Protein AF-0000000083153901 (afdb_homodimer)

Nearest PDB structures (foldseek):
  7da0-assembly1_B-2  TM=9.196E-01  e=1.873E-06  Gallus gallus
  3b0b-assembly1_A  TM=8.976E-01  e=2.003E-06  Gallus gallus
  4ndy-assembly1_I  TM=8.929E-01  e=4.786E-06  Homo sapiens
  7da2-assembly1_C  TM=9.086E-01  e=5.473E-06  Gallus gallus
  4drb-assembly2_E  TM=8.633E-01  e=3.914E-06  Homo sapiens

Structure (mmCIF, N/CA/C/O backbone):
data_AF-0000000083153901-model_v1
#
loop_
_entity.id
_entity.type
_entity.pdbx_description
1 polymer 'Kinetochore component CENP-S-domain-containing protein'
#
loop_
_atom_site.group_PDB
_atom_site.id
_atom_site.type_symbol
_atom_site.label_atom_id
_atom_site.label_alt_id
_atom_site.label_comp_id
_atom_site.label_asym_id
_atom_site.label_entity_id
_atom_site.label_seq_id
_atom_site.pdbx_PDB_ins_code
_atom_site.Cartn_x
_atom_site.Cartn_y
_atom_site.Cartn_z
_atom_site.occupancy
_atom_site.B_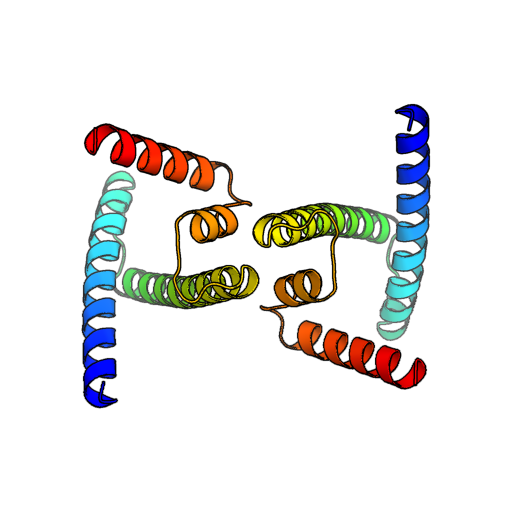iso_or_equiv
_atom_site.auth_seq_id
_atom_site.auth_comp_id
_atom_site.auth_asym_id
_atom_site.auth_atom_id
_atom_site.pdbx_PDB_model_num
ATOM 1 N N . MET A 1 1 ? -14.375 -24.172 11.922 1 64.5 1 MET A N 1
ATOM 2 C CA . MET A 1 1 ? -13.555 -25.188 11.266 1 64.5 1 MET A CA 1
ATOM 3 C C . MET A 1 1 ? -12.383 -25.594 12.156 1 64.5 1 MET A C 1
ATOM 5 O O . MET A 1 1 ? -11.742 -24.75 12.773 1 64.5 1 MET A O 1
ATOM 9 N N . ASP A 1 2 ? -12.219 -26.75 12.32 1 82.94 2 ASP A N 1
ATOM 10 C CA . ASP A 1 2 ? -11.164 -27.219 13.219 1 82.94 2 ASP A CA 1
ATOM 11 C C . ASP A 1 2 ? -9.781 -26.828 12.703 1 82.94 2 ASP A C 1
ATOM 13 O O . ASP A 1 2 ? -9.617 -26.547 11.516 1 82.94 2 ASP A O 1
ATOM 17 N N . GLN A 1 3 ? -8.938 -26.578 13.602 1 80 3 GLN A N 1
ATOM 18 C CA . GLN A 1 3 ? -7.566 -26.188 13.289 1 80 3 GLN A CA 1
ATOM 19 C C . GLN A 1 3 ? -6.926 -27.156 12.297 1 80 3 GLN A C 1
ATOM 21 O O . GLN A 1 3 ? -6.176 -26.75 11.414 1 80 3 GLN A O 1
ATOM 26 N N . ASN A 1 4 ? -7.184 -28.438 12.516 1 84.25 4 ASN A N 1
ATOM 27 C CA . ASN A 1 4 ? -6.637 -29.453 11.633 1 84.25 4 ASN A CA 1
ATOM 28 C C . ASN A 1 4 ? -7.176 -29.312 10.211 1 84.25 4 ASN A C 1
ATOM 30 O O . ASN A 1 4 ? -6.445 -29.531 9.242 1 84.25 4 ASN A O 1
ATOM 34 N N . GLU A 1 5 ? -8.312 -28.969 10.117 1 88.25 5 GLU A N 1
ATOM 35 C CA . GLU A 1 5 ? -8.938 -28.781 8.812 1 88.25 5 GLU A CA 1
ATOM 36 C C . GLU A 1 5 ? -8.375 -27.562 8.102 1 88.25 5 GLU A C 1
ATOM 38 O O . GLU A 1 5 ? -8.18 -27.578 6.883 1 88.25 5 GLU A O 1
ATOM 43 N N . GLU A 1 6 ? -8.055 -26.578 8.836 1 87.06 6 GLU A N 1
ATOM 44 C CA . GLU A 1 6 ? -7.512 -25.359 8.258 1 87.06 6 GLU A CA 1
ATOM 45 C C . GLU A 1 6 ? -6.102 -25.578 7.715 1 87.06 6 GLU A C 1
ATOM 47 O O . GLU A 1 6 ? -5.746 -25.047 6.66 1 87.06 6 GLU A O 1
ATOM 52 N N . VAL A 1 7 ? -5.41 -26.281 8.453 1 87.62 7 VAL A N 1
ATOM 53 C CA . VAL A 1 7 ? -4.047 -26.594 8.023 1 87.62 7 VAL A CA 1
ATOM 54 C C . VAL A 1 7 ? -4.082 -27.406 6.738 1 87.62 7 VAL A C 1
ATOM 56 O O . VAL A 1 7 ? -3.289 -27.172 5.824 1 87.62 7 VAL A O 1
ATOM 59 N N . GLY A 1 8 ? -4.898 -28.312 6.746 1 90.75 8 GLY A N 1
ATOM 60 C CA . GLY A 1 8 ? -5.059 -29.125 5.551 1 90.75 8 GLY A CA 1
ATOM 61 C C . GLY A 1 8 ? -5.453 -28.312 4.332 1 90.75 8 GLY A C 1
ATOM 62 O O . GLY A 1 8 ? -4.91 -28.516 3.242 1 90.75 8 GLY A O 1
ATOM 63 N N . LEU A 1 9 ? -6.363 -27.469 4.477 1 92.56 9 LEU A N 1
ATOM 64 C CA . LEU A 1 9 ? -6.797 -26.594 3.393 1 92.56 9 LEU A CA 1
ATOM 65 C C . LEU A 1 9 ? -5.648 -25.703 2.916 1 92.56 9 LEU A C 1
ATOM 67 O O . LEU A 1 9 ? -5.434 -25.562 1.711 1 92.56 9 LEU A O 1
ATOM 71 N N . GLU A 1 10 ? -4.875 -25.109 3.791 1 93.19 10 GLU A N 1
ATOM 72 C CA . GLU A 1 10 ? -3.742 -24.25 3.447 1 93.19 10 GLU A CA 1
ATOM 73 C C . GLU A 1 10 ? -2.709 -25.016 2.621 1 93.19 10 GLU A C 1
ATOM 75 O O . GLU A 1 10 ? -2.184 -24.484 1.64 1 93.19 10 GLU A O 1
ATOM 80 N N . GLU A 1 11 ? -2.494 -26.234 3.068 1 94.06 11 GLU A N 1
ATOM 81 C CA . GLU A 1 11 ? -1.522 -27.062 2.348 1 94.06 11 GLU A CA 1
ATOM 82 C C . GLU A 1 11 ? -1.985 -27.328 0.921 1 94.06 11 GLU A C 1
ATOM 84 O O . GLU A 1 11 ? -1.185 -27.297 -0.015 1 94.06 11 GLU A O 1
ATOM 89 N N . ARG A 1 12 ? -3.195 -27.609 0.774 1 96.19 12 ARG A N 1
ATOM 90 C CA . ARG A 1 12 ? -3.752 -27.859 -0.551 1 96.19 12 ARG A CA 1
ATOM 91 C C . ARG A 1 12 ? -3.674 -26.609 -1.426 1 96.19 12 ARG A C 1
ATOM 93 O O . ARG A 1 12 ? -3.334 -26.703 -2.607 1 96.19 12 ARG A O 1
ATOM 100 N N . LEU A 1 13 ? -3.977 -25.516 -0.825 1 96.06 13 LEU A N 1
ATOM 101 C CA . LEU A 1 13 ? -3.932 -24.266 -1.563 1 96.06 13 LEU A CA 1
ATOM 102 C C . LEU A 1 13 ? -2.502 -23.922 -1.972 1 96.06 13 LEU A C 1
ATOM 104 O O . LEU A 1 13 ? -2.264 -23.453 -3.09 1 96.06 13 LEU A O 1
ATOM 108 N N . LYS A 1 14 ? -1.562 -24.188 -1.131 1 96.38 14 LYS A N 1
ATOM 109 C CA . LYS A 1 14 ? -0.163 -23.906 -1.438 1 96.38 14 LYS A CA 1
ATOM 110 C C . LYS A 1 14 ? 0.35 -24.828 -2.547 1 96.38 14 LYS A C 1
ATOM 112 O O . LYS A 1 14 ? 1.13 -24.391 -3.4 1 96.38 14 LYS A O 1
ATOM 117 N N . SER A 1 15 ? -0.12 -26.047 -2.475 1 97.5 15 SER A N 1
ATOM 118 C CA . SER A 1 15 ? 0.241 -26.984 -3.533 1 97.5 15 SER A CA 1
ATOM 119 C C . SER A 1 15 ? -0.315 -26.531 -4.883 1 97.5 15 SER A C 1
ATOM 121 O O . SER A 1 15 ? 0.394 -26.562 -5.891 1 97.5 15 SER A O 1
ATOM 123 N N . ALA A 1 16 ? -1.544 -26.141 -4.875 1 98.06 16 ALA A N 1
ATOM 124 C CA . ALA A 1 16 ? -2.17 -25.641 -6.094 1 98.06 16 ALA A CA 1
ATOM 125 C C . ALA A 1 16 ? -1.438 -24.406 -6.621 1 98.06 16 ALA A C 1
ATOM 127 O O . ALA A 1 16 ? -1.239 -24.266 -7.828 1 98.06 16 ALA A O 1
ATOM 128 N N . LEU A 1 17 ? -0.989 -23.594 -5.684 1 98.31 17 LEU A N 1
ATOM 129 C CA . LEU A 1 17 ? -0.256 -22.391 -6.039 1 98.31 17 LEU A CA 1
ATOM 130 C C . LEU A 1 17 ? 1.087 -22.734 -6.672 1 98.31 17 LEU A C 1
ATOM 132 O O . LEU A 1 17 ? 1.461 -22.156 -7.695 1 98.31 17 LEU A O 1
ATOM 136 N N . TRP A 1 18 ? 1.692 -23.641 -6.098 1 98.12 18 TRP A N 1
ATOM 137 C CA . TRP A 1 18 ? 2.967 -24.109 -6.629 1 98.12 18 TRP A CA 1
ATOM 138 C C . TRP A 1 18 ? 2.812 -24.578 -8.07 1 98.12 18 TRP A C 1
ATOM 140 O O . TRP A 1 18 ? 3.615 -24.219 -8.938 1 98.12 18 TRP A O 1
ATOM 150 N N . LEU A 1 19 ? 1.811 -25.297 -8.312 1 97.69 19 LEU A N 1
ATOM 151 C CA . LEU A 1 19 ? 1.572 -25.844 -9.648 1 97.69 19 LEU A CA 1
ATOM 152 C C . LEU A 1 19 ? 1.255 -24.734 -10.641 1 97.69 19 LEU A C 1
ATOM 154 O O . LEU A 1 19 ? 1.782 -24.719 -11.758 1 97.69 19 LEU A O 1
ATOM 158 N N . ALA A 1 20 ? 0.433 -23.875 -10.242 1 98.06 20 ALA A N 1
ATOM 159 C CA . ALA A 1 20 ? 0.059 -22.781 -11.117 1 98.06 20 ALA A CA 1
ATOM 160 C C . ALA A 1 20 ? 1.268 -21.906 -11.453 1 98.06 20 ALA A C 1
ATOM 162 O O . ALA A 1 20 ? 1.491 -21.562 -12.617 1 98.06 20 ALA A O 1
ATOM 163 N N . ILE A 1 21 ? 2.031 -21.562 -10.453 1 98.19 21 ILE A N 1
ATOM 164 C CA . ILE A 1 21 ? 3.23 -20.75 -10.641 1 98.19 21 ILE A CA 1
ATOM 165 C C . ILE A 1 21 ? 4.219 -21.5 -11.539 1 98.19 21 ILE A C 1
ATOM 167 O O . ILE A 1 21 ? 4.816 -20.906 -12.438 1 98.19 21 ILE A O 1
ATOM 171 N N . GLY A 1 22 ? 4.34 -22.781 -11.25 1 97.5 22 GLY A N 1
ATOM 172 C CA . GLY A 1 22 ? 5.207 -23.578 -12.102 1 97.5 22 GLY A CA 1
ATOM 173 C C . GLY A 1 22 ? 4.828 -23.516 -13.57 1 97.5 22 GLY A C 1
ATOM 174 O O . GLY A 1 22 ? 5.699 -23.375 -14.43 1 97.5 22 GLY A O 1
ATOM 175 N N . LYS A 1 23 ? 3.592 -23.594 -13.906 1 97.12 23 LYS A N 1
ATOM 176 C CA . LYS A 1 23 ? 3.098 -23.531 -15.281 1 97.12 23 LYS A CA 1
ATOM 177 C C . LYS A 1 23 ? 3.404 -22.188 -15.914 1 97.12 23 LYS A C 1
ATOM 179 O O . LYS A 1 23 ? 3.867 -22.125 -17.062 1 97.12 23 LYS A O 1
ATOM 184 N N . ILE A 1 24 ? 3.16 -21.125 -15.172 1 96.69 24 ILE A N 1
ATOM 185 C CA . ILE A 1 24 ? 3.393 -19.766 -15.68 1 96.69 24 ILE A CA 1
ATOM 186 C C . ILE A 1 24 ? 4.887 -19.562 -15.914 1 96.69 24 ILE A C 1
ATOM 188 O O . ILE A 1 24 ? 5.285 -19.031 -16.953 1 96.69 24 ILE A O 1
ATOM 192 N N . VAL A 1 25 ? 5.688 -19.953 -14.961 1 97.19 25 VAL A N 1
ATOM 193 C CA . VAL A 1 25 ? 7.137 -19.797 -15.055 1 97.19 25 VAL A CA 1
ATOM 194 C C . VAL A 1 25 ? 7.668 -20.594 -16.234 1 97.19 25 VAL A C 1
ATOM 196 O O . VAL A 1 25 ? 8.516 -20.109 -16.984 1 97.19 25 VAL A O 1
ATOM 199 N N . ASP A 1 26 ? 7.094 -21.781 -16.438 1 95.56 26 ASP A N 1
ATOM 200 C CA . ASP A 1 26 ? 7.52 -22.625 -17.547 1 95.56 26 ASP A CA 1
ATOM 201 C C . ASP A 1 26 ? 7.227 -21.953 -18.891 1 95.56 26 ASP A C 1
ATOM 203 O O . ASP A 1 26 ? 8.062 -21.969 -19.797 1 95.56 26 ASP A O 1
ATOM 207 N N . GLU A 1 27 ? 6.102 -21.391 -18.953 1 96 27 GLU A N 1
ATOM 208 C CA . GLU A 1 27 ? 5.715 -20.703 -20.172 1 96 27 GLU A CA 1
ATOM 209 C C . GLU A 1 27 ? 6.652 -19.531 -20.469 1 96 27 GLU A C 1
ATOM 211 O O . GLU A 1 27 ? 7.066 -19.328 -21.609 1 96 27 GLU A O 1
ATOM 216 N N . GLU A 1 28 ? 7.047 -18.812 -19.469 1 95.88 28 GLU A N 1
ATOM 217 C CA . GLU A 1 28 ? 7.91 -17.656 -19.641 1 95.88 28 GLU A CA 1
ATOM 218 C C . GLU A 1 28 ? 9.352 -18.062 -19.891 1 95.88 28 GLU A C 1
ATOM 220 O O . GLU A 1 28 ? 10.055 -17.438 -20.688 1 95.88 28 GLU A O 1
ATOM 225 N N . THR A 1 29 ? 9.797 -19.094 -19.234 1 95.69 29 THR A N 1
ATOM 226 C CA . THR A 1 29 ? 11.18 -19.531 -19.375 1 95.69 29 THR A CA 1
ATOM 227 C C . THR A 1 29 ? 11.414 -20.156 -20.75 1 95.69 29 THR A C 1
ATOM 229 O O . THR A 1 29 ? 12.516 -20.062 -21.297 1 95.69 29 THR A O 1
AT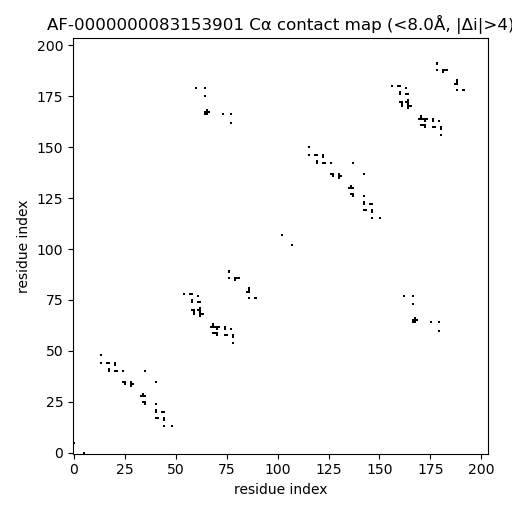OM 232 N N . LEU A 1 30 ? 10.383 -20.781 -21.266 1 94.81 30 LEU A N 1
ATOM 233 C CA . LEU A 1 30 ? 10.469 -21.328 -22.625 1 94.81 30 LEU A CA 1
ATOM 234 C C . LEU A 1 30 ? 10.789 -20.234 -23.641 1 94.81 30 LEU A C 1
ATOM 236 O O . LEU A 1 30 ? 11.648 -20.422 -24.5 1 94.81 30 LEU A O 1
ATOM 240 N N . LYS A 1 31 ? 10.195 -19.109 -23.422 1 95.06 31 LYS A N 1
ATOM 241 C CA . LYS A 1 31 ? 10.445 -17.984 -24.312 1 95.06 31 LYS A CA 1
ATOM 242 C C . LYS A 1 31 ? 11.883 -17.5 -24.188 1 95.06 31 LYS A C 1
ATOM 244 O O . LYS A 1 31 ? 12.461 -16.984 -25.141 1 95.06 31 LYS A O 1
ATOM 249 N N . LEU A 1 32 ? 12.453 -17.656 -23.047 1 94.38 32 LEU A N 1
ATOM 250 C CA . LEU A 1 32 ? 13.781 -17.125 -22.75 1 94.38 32 LEU A CA 1
ATOM 251 C C . LEU A 1 32 ? 14.852 -18.188 -22.984 1 94.38 32 LEU A C 1
ATOM 253 O O . LEU A 1 32 ? 16.047 -17.891 -22.953 1 94.38 32 LEU A O 1
ATOM 257 N N . GLY A 1 33 ? 14.453 -19.453 -23.156 1 94.56 33 GLY A N 1
ATOM 258 C CA . GLY A 1 33 ? 15.406 -20.531 -23.375 1 94.56 33 GLY A CA 1
ATOM 259 C C . GLY A 1 33 ? 16.156 -20.922 -22.125 1 94.56 33 GLY A C 1
ATOM 260 O O . GLY A 1 33 ? 17.328 -21.297 -22.188 1 94.56 33 GLY A O 1
ATOM 261 N N . ILE A 1 34 ? 15.562 -20.688 -21.062 1 95.56 34 ILE A N 1
ATOM 262 C CA . ILE A 1 34 ? 16.188 -21.047 -19.797 1 95.56 34 ILE A CA 1
ATOM 263 C C . ILE A 1 34 ? 15.242 -21.953 -19 1 95.56 34 ILE A C 1
ATOM 265 O O . ILE A 1 34 ? 14.07 -22.109 -19.344 1 95.56 34 ILE A O 1
ATOM 269 N N . ASN A 1 35 ? 15.875 -22.578 -18.109 1 92.44 35 ASN A N 1
ATOM 270 C CA . ASN A 1 35 ? 15.102 -23.422 -17.188 1 92.44 35 ASN A CA 1
ATOM 271 C C . ASN A 1 35 ? 15.094 -22.844 -15.781 1 92.44 35 ASN A C 1
ATOM 273 O O . ASN A 1 35 ? 16.109 -22.344 -15.305 1 92.44 35 ASN A O 1
ATOM 277 N N . ALA A 1 36 ? 13.93 -22.859 -15.172 1 94.38 36 ALA A N 1
ATOM 278 C CA . ALA A 1 36 ? 13.812 -22.453 -13.773 1 94.38 36 ALA A CA 1
ATOM 279 C C . ALA A 1 36 ? 14.016 -23.641 -12.836 1 94.38 36 ALA A C 1
ATOM 281 O O . ALA A 1 36 ? 13.523 -24.75 -13.117 1 94.38 36 ALA A O 1
ATOM 282 N N . THR A 1 37 ? 14.766 -23.469 -11.859 1 95.19 37 THR A N 1
ATOM 283 C CA . THR A 1 37 ? 14.992 -24.531 -10.898 1 95.19 37 THR A CA 1
ATOM 284 C C . THR A 1 37 ? 13.789 -24.688 -9.969 1 95.19 37 THR A C 1
ATOM 286 O O . THR A 1 37 ? 13.031 -23.75 -9.766 1 95.19 37 THR A O 1
ATOM 289 N N . PRO A 1 38 ? 13.672 -25.828 -9.328 1 95.5 38 PRO A N 1
ATOM 290 C CA . PRO A 1 38 ? 12.633 -26.016 -8.312 1 95.5 38 PRO A CA 1
ATOM 291 C C . PRO A 1 38 ? 12.789 -25.047 -7.137 1 95.5 38 PRO A C 1
ATOM 293 O O . PRO A 1 38 ? 11.789 -24.609 -6.555 1 95.5 38 PRO A O 1
ATOM 296 N N . GLN A 1 39 ? 13.992 -24.719 -6.871 1 97.31 39 GLN A N 1
ATOM 297 C CA . GLN A 1 39 ? 14.266 -23.797 -5.785 1 97.31 39 GLN A CA 1
ATOM 298 C C . GLN A 1 39 ? 13.703 -22.406 -6.098 1 97.31 39 GLN A C 1
ATOM 300 O O . GLN A 1 39 ? 13.156 -21.734 -5.219 1 97.31 39 GLN A O 1
ATOM 305 N N . PHE A 1 40 ? 13.844 -22.078 -7.387 1 97.62 40 PHE A N 1
ATOM 306 C CA . PHE A 1 40 ? 13.305 -20.797 -7.812 1 97.62 40 PHE A CA 1
ATOM 307 C C . PHE A 1 40 ? 11.781 -20.781 -7.707 1 97.62 40 PHE A C 1
ATOM 309 O O . PHE A 1 40 ? 11.195 -19.844 -7.16 1 97.62 40 PHE A O 1
ATOM 316 N N . ILE A 1 41 ? 11.125 -21.828 -8.086 1 97.44 41 ILE A N 1
ATOM 317 C CA . ILE A 1 41 ? 9.672 -21.938 -8.055 1 97.44 41 ILE A CA 1
ATOM 318 C C . ILE A 1 41 ? 9.18 -21.938 -6.605 1 97.44 41 ILE A C 1
ATOM 320 O O . ILE A 1 41 ? 8.18 -21.297 -6.281 1 97.44 41 ILE A O 1
ATOM 324 N N . GLY A 1 42 ? 9.891 -22.641 -5.82 1 97.81 42 GLY A N 1
ATOM 325 C CA . GLY A 1 42 ? 9.57 -22.656 -4.402 1 97.81 42 GLY A CA 1
ATOM 326 C C . GLY A 1 42 ? 9.641 -21.281 -3.758 1 97.81 42 GLY A C 1
ATOM 327 O O . GLY A 1 42 ? 8.719 -20.875 -3.043 1 97.81 42 GLY A O 1
ATOM 328 N N . ALA A 1 43 ? 10.773 -20.531 -4.051 1 98.31 43 ALA A N 1
ATOM 329 C CA . ALA A 1 43 ? 10.945 -19.188 -3.502 1 98.31 43 ALA A CA 1
ATOM 330 C C . ALA A 1 43 ? 9.844 -18.25 -3.996 1 98.31 43 ALA A C 1
ATOM 332 O O . ALA A 1 43 ? 9.289 -17.469 -3.219 1 98.31 43 ALA A O 1
ATOM 333 N N . LEU A 1 44 ? 9.57 -18.438 -5.258 1 98.25 44 LEU A N 1
ATOM 334 C CA . LEU A 1 44 ? 8.523 -17.609 -5.836 1 98.25 44 LEU A CA 1
ATOM 335 C C . LEU A 1 44 ? 7.168 -17.938 -5.227 1 98.25 44 LEU A C 1
ATOM 337 O O . LEU A 1 44 ? 6.367 -17.031 -4.957 1 98.25 44 LEU A O 1
ATOM 341 N N . THR A 1 45 ? 6.934 -19.109 -4.996 1 98.25 45 THR A N 1
ATOM 342 C CA . THR A 1 45 ? 5.684 -19.547 -4.379 1 98.25 45 THR A CA 1
ATOM 343 C C . THR A 1 45 ? 5.531 -18.938 -2.986 1 98.25 45 THR A C 1
ATOM 345 O O . THR A 1 45 ? 4.465 -18.438 -2.635 1 98.25 45 THR A O 1
ATOM 348 N N . GLU A 1 46 ? 6.562 -18.938 -2.252 1 98.25 46 GLU A N 1
ATOM 349 C CA . GLU A 1 46 ? 6.535 -18.359 -0.914 1 98.25 46 GLU A CA 1
ATOM 350 C C . GLU A 1 46 ? 6.297 -16.844 -0.972 1 98.25 46 GLU A C 1
ATOM 352 O O . GLU A 1 46 ? 5.555 -16.297 -0.159 1 98.25 46 GLU A O 1
ATOM 357 N N . MET A 1 47 ? 6.949 -16.297 -1.902 1 98.19 47 MET A N 1
ATOM 358 C CA . MET A 1 47 ? 6.77 -14.859 -2.074 1 98.19 47 MET A CA 1
ATOM 359 C C . MET A 1 47 ? 5.324 -14.523 -2.42 1 98.19 47 MET A C 1
ATOM 361 O O . MET A 1 47 ? 4.734 -13.609 -1.84 1 98.19 47 MET A O 1
ATOM 365 N N . VAL A 1 48 ? 4.766 -15.266 -3.311 1 98.19 48 VAL A N 1
ATOM 366 C CA . VAL A 1 48 ? 3.396 -15.016 -3.75 1 98.19 48 VAL A CA 1
ATOM 367 C C . VAL A 1 48 ? 2.424 -15.32 -2.613 1 98.19 48 VAL A C 1
ATOM 369 O O . VAL A 1 48 ? 1.439 -14.602 -2.422 1 98.19 48 VAL A O 1
ATOM 372 N N . TRP A 1 49 ? 2.715 -16.328 -1.924 1 98.19 49 TRP A N 1
ATOM 373 C CA . TRP A 1 49 ? 1.868 -16.672 -0.787 1 98.19 49 TRP A CA 1
ATOM 374 C C . TRP A 1 49 ? 1.817 -15.531 0.223 1 98.19 49 TRP A C 1
ATOM 376 O O . TRP A 1 49 ? 0.739 -15.141 0.679 1 98.19 49 TRP A O 1
ATOM 386 N N . THR A 1 50 ? 2.996 -14.977 0.515 1 97.62 50 THR A N 1
ATOM 387 C CA . THR A 1 50 ? 3.07 -13.859 1.446 1 97.62 50 THR A CA 1
ATOM 388 C C . THR A 1 50 ? 2.279 -12.664 0.92 1 97.62 50 THR A C 1
ATOM 390 O O . THR A 1 50 ? 1.598 -11.977 1.685 1 97.62 50 THR A O 1
ATOM 393 N N . GLN A 1 51 ? 2.365 -12.523 -0.35 1 97.06 51 GLN A N 1
ATOM 394 C CA . GLN A 1 51 ? 1.614 -11.43 -0.954 1 97.06 51 GLN A CA 1
ATOM 395 C C . GLN A 1 51 ? 0.111 -11.672 -0.85 1 97.06 51 GLN A C 1
ATOM 397 O O . GLN A 1 51 ? -0.655 -10.742 -0.585 1 97.06 51 GLN A O 1
ATOM 402 N N . ILE A 1 52 ? -0.303 -12.805 -0.986 1 97.12 52 ILE A N 1
ATOM 403 C CA . ILE A 1 52 ? -1.715 -13.164 -0.9 1 97.12 52 ILE A CA 1
ATOM 404 C C . ILE A 1 52 ? -2.229 -12.906 0.513 1 97.12 52 ILE A C 1
ATOM 406 O O . ILE A 1 52 ? -3.33 -12.383 0.692 1 97.12 52 ILE A O 1
ATOM 410 N N . GLU A 1 53 ? -1.45 -13.281 1.436 1 96.5 53 GLU A N 1
ATOM 411 C CA . GLU A 1 53 ? -1.833 -13.023 2.82 1 96.5 53 GLU A CA 1
ATOM 412 C C . GLU A 1 53 ? -2.002 -11.523 3.078 1 96.5 53 GLU A C 1
ATOM 414 O O . GLU A 1 53 ? -2.971 -11.109 3.713 1 96.5 53 GLU A O 1
ATOM 419 N N . THR A 1 54 ? -1.062 -10.742 2.561 1 96.94 54 THR A N 1
ATOM 420 C CA . THR A 1 54 ? -1.111 -9.297 2.725 1 96.94 54 THR A CA 1
ATOM 421 C C . THR A 1 54 ? -2.338 -8.711 2.029 1 96.94 54 THR A C 1
ATOM 423 O O . THR A 1 54 ? -3.062 -7.902 2.611 1 96.94 54 THR A O 1
ATOM 426 N N . VAL A 1 55 ? -2.584 -9.141 0.898 1 97.06 55 VAL A N 1
ATOM 427 C CA . VAL A 1 55 ? -3.723 -8.688 0.109 1 97.06 55 VAL A CA 1
ATOM 428 C C . VAL A 1 55 ? -5.023 -9.047 0.822 1 97.06 55 VAL A C 1
ATOM 430 O O . VAL A 1 55 ? -5.953 -8.234 0.881 1 97.06 55 VAL A O 1
ATOM 433 N N . SER A 1 56 ? -5.105 -10.227 1.3 1 97.31 56 SER A N 1
ATOM 434 C CA . SER A 1 56 ? -6.293 -10.672 2.025 1 97.31 56 SER A CA 1
ATOM 435 C C . SER A 1 56 ? -6.582 -9.758 3.215 1 97.31 56 SER A C 1
ATOM 437 O O . SER A 1 56 ? -7.723 -9.336 3.416 1 97.31 56 SER A O 1
ATOM 439 N N . GLN A 1 57 ? -5.508 -9.43 3.871 1 97.31 57 GLN A N 1
ATOM 440 C CA . GLN A 1 57 ? -5.668 -8.539 5.02 1 97.31 57 GLN A CA 1
ATOM 441 C C . GLN A 1 57 ? -6.109 -7.148 4.582 1 97.31 57 GLN A C 1
ATOM 443 O O . GLN A 1 57 ? -6.949 -6.523 5.23 1 97.31 57 GLN A O 1
ATOM 448 N N . ASP A 1 58 ? -5.574 -6.66 3.529 1 98 58 ASP A N 1
ATOM 449 C CA . ASP A 1 58 ? -5.957 -5.352 3.008 1 98 58 ASP A CA 1
ATOM 450 C C . ASP A 1 58 ? -7.434 -5.332 2.611 1 98 58 ASP A C 1
ATOM 452 O O . ASP A 1 58 ? -8.156 -4.391 2.947 1 98 58 ASP A O 1
ATOM 456 N N . LEU A 1 59 ? -7.863 -6.359 1.991 1 98.31 59 LEU A N 1
ATOM 457 C CA . LEU A 1 59 ? -9.242 -6.426 1.528 1 98.31 59 LEU A CA 1
ATOM 458 C C . LEU A 1 59 ? -10.211 -6.473 2.707 1 98.31 59 LEU A C 1
ATOM 460 O O . LEU A 1 59 ? -11.258 -5.824 2.684 1 98.31 59 LEU A O 1
ATOM 464 N N . GLU A 1 60 ? -9.867 -7.195 3.643 1 98.25 60 GLU A N 1
ATOM 465 C CA . GLU A 1 60 ? -10.688 -7.23 4.848 1 98.25 60 GLU A CA 1
ATOM 466 C C . GLU A 1 60 ? -10.766 -5.852 5.5 1 98.25 60 GLU A C 1
ATOM 468 O O . GLU A 1 60 ? -11.844 -5.41 5.906 1 98.25 60 GLU A O 1
ATOM 473 N N . SER A 1 61 ? -9.641 -5.211 5.562 1 98.25 61 SER A N 1
ATOM 474 C CA . SER A 1 61 ? -9.586 -3.877 6.152 1 98.25 61 SER A CA 1
ATOM 475 C C . SER A 1 61 ? -10.438 -2.889 5.363 1 98.25 61 SER A C 1
ATOM 477 O O . SER A 1 61 ? -11.109 -2.035 5.949 1 98.25 61 SER A O 1
ATOM 479 N N . PHE A 1 62 ? -10.391 -3 4.086 1 98.5 62 PHE A N 1
ATOM 480 C CA . PHE A 1 62 ? -11.172 -2.1 3.244 1 98.5 62 PHE A CA 1
ATOM 481 C C . PHE A 1 62 ? -12.664 -2.32 3.449 1 98.5 62 PHE A C 1
ATOM 483 O O . PHE A 1 62 ? -13.43 -1.361 3.559 1 98.5 62 PHE A O 1
ATOM 490 N N . ALA A 1 63 ? -13.062 -3.561 3.438 1 98.62 63 ALA A N 1
ATOM 491 C CA . ALA A 1 63 ? -14.469 -3.867 3.672 1 98.62 63 ALA A CA 1
ATOM 492 C C . ALA A 1 63 ? -14.93 -3.32 5.02 1 98.62 63 ALA A C 1
ATOM 494 O O . ALA A 1 63 ? -15.961 -2.652 5.105 1 98.62 63 ALA A O 1
ATOM 495 N N . LYS A 1 64 ? -14.141 -3.562 6.008 1 98.19 64 LYS A N 1
ATOM 496 C CA . LYS A 1 64 ? -14.469 -3.078 7.344 1 98.19 64 LYS A CA 1
ATOM 497 C C . LYS A 1 64 ? -14.516 -1.553 7.379 1 98.19 64 LYS A C 1
ATOM 499 O O . LYS A 1 64 ? -15.383 -0.971 8.039 1 98.19 64 LYS A O 1
ATOM 504 N N . HIS A 1 65 ? -13.594 -0.952 6.707 1 98.25 65 HIS A N 1
ATOM 505 C CA . HIS A 1 65 ? -13.547 0.504 6.637 1 98.25 65 HIS A CA 1
ATOM 506 C C . HIS A 1 65 ? -14.828 1.074 6.055 1 98.25 65 HIS A C 1
ATOM 508 O O . HIS A 1 65 ? -15.266 2.164 6.438 1 98.25 65 HIS A O 1
ATOM 514 N N . ALA A 1 66 ? -15.43 0.362 5.23 1 97.88 66 ALA A N 1
ATOM 515 C CA . ALA A 1 66 ? -16.688 0.786 4.613 1 97.88 66 ALA A CA 1
ATOM 516 C C . ALA A 1 66 ? -17.891 0.296 5.418 1 97.88 66 ALA A C 1
ATOM 518 O O . ALA A 1 66 ? -19.031 0.441 4.984 1 97.88 66 ALA A O 1
ATOM 519 N N . GLY A 1 67 ? -17.672 -0.39 6.422 1 97.56 67 GLY A N 1
ATOM 520 C CA . GLY A 1 67 ? -18.75 -0.837 7.297 1 97.56 67 GLY A CA 1
ATOM 521 C C . GLY A 1 67 ? -19.359 -2.158 6.871 1 97.56 67 GLY A C 1
ATOM 522 O O . GLY A 1 67 ? -20.516 -2.441 7.172 1 97.56 67 GLY A O 1
ATOM 523 N N . ARG A 1 68 ? -18.594 -2.887 6.09 1 98 68 ARG A N 1
ATOM 524 C CA . ARG A 1 68 ? -19.125 -4.156 5.598 1 98 68 ARG A CA 1
ATOM 525 C C . ARG A 1 68 ? -18.344 -5.332 6.18 1 98 68 ARG A C 1
ATOM 527 O O . ARG A 1 68 ? -17.156 -5.211 6.504 1 98 68 ARG A O 1
ATOM 534 N N . SER A 1 69 ? -19 -6.52 6.164 1 97.56 69 SER A N 1
ATOM 535 C CA . SER A 1 69 ? -18.359 -7.746 6.648 1 97.56 69 SER A CA 1
ATOM 536 C C . SER A 1 69 ? -17.922 -8.633 5.492 1 97.56 69 SER A C 1
ATOM 538 O O . SER A 1 69 ? -17.188 -9.609 5.691 1 97.56 69 SER A O 1
ATOM 540 N N . THR A 1 70 ? -18.406 -8.273 4.336 1 98.19 70 THR A N 1
ATOM 541 C CA . THR A 1 70 ? -18.062 -9.047 3.145 1 98.19 70 THR A CA 1
ATOM 542 C C . THR A 1 70 ? -17.281 -8.188 2.15 1 98.19 70 THR A C 1
ATOM 544 O O . THR A 1 70 ? -17.531 -6.988 2.023 1 98.19 70 THR A O 1
ATOM 547 N N . ILE A 1 71 ? -16.438 -8.812 1.494 1 98.12 71 ILE A N 1
ATOM 548 C CA . ILE A 1 71 ? -15.602 -8.148 0.497 1 98.12 71 ILE A CA 1
ATOM 549 C C . ILE A 1 71 ? -16.359 -8.031 -0.82 1 98.12 71 ILE A C 1
ATOM 551 O O . ILE A 1 71 ? -17.047 -8.977 -1.237 1 98.12 71 ILE A O 1
ATOM 555 N N . ASN A 1 72 ? -16.234 -6.906 -1.439 1 96.81 72 ASN A N 1
ATOM 556 C CA . ASN A 1 72 ? -16.844 -6.754 -2.76 1 96.81 72 ASN A CA 1
ATOM 557 C C . ASN A 1 72 ? -15.875 -6.086 -3.74 1 96.81 72 ASN A C 1
ATOM 559 O O . ASN A 1 72 ? -14.703 -5.879 -3.42 1 96.81 72 ASN A O 1
ATOM 563 N N . VAL A 1 73 ? -16.359 -5.75 -4.953 1 96.62 73 VAL A N 1
ATOM 564 C CA . VAL A 1 73 ? -15.539 -5.273 -6.066 1 96.62 73 VAL A CA 1
ATOM 565 C C . VAL A 1 73 ? -14.859 -3.957 -5.684 1 96.62 73 VAL A C 1
ATOM 567 O O . VAL A 1 73 ? -13.711 -3.719 -6.043 1 96.62 73 VAL A O 1
ATOM 570 N N . ALA A 1 74 ? -15.547 -3.092 -4.996 1 97.5 74 ALA A N 1
ATOM 571 C CA . ALA A 1 74 ? -14.984 -1.792 -4.625 1 97.5 74 ALA A CA 1
ATOM 572 C C . ALA A 1 74 ? -13.719 -1.957 -3.797 1 97.5 74 ALA A C 1
ATOM 574 O O . ALA A 1 74 ? -12.773 -1.169 -3.928 1 97.5 74 ALA A O 1
ATOM 575 N N . ASP A 1 75 ? -13.688 -2.924 -2.936 1 98.44 75 ASP A N 1
ATOM 576 C CA . ASP A 1 75 ? -12.5 -3.201 -2.123 1 98.44 75 ASP A CA 1
ATOM 577 C C . ASP A 1 75 ? -11.328 -3.648 -2.992 1 98.44 75 ASP A C 1
ATOM 579 O O . ASP A 1 75 ? -10.188 -3.236 -2.768 1 98.44 75 ASP A O 1
ATOM 583 N N . VAL A 1 76 ? -11.617 -4.43 -3.994 1 98 76 VAL A N 1
ATOM 584 C CA . VAL A 1 76 ? -10.602 -4.93 -4.918 1 98 76 VAL A CA 1
ATOM 585 C C . VAL A 1 76 ? -10.047 -3.773 -5.746 1 98 76 VAL A C 1
ATOM 587 O O . VAL A 1 76 ? -8.828 -3.67 -5.938 1 98 76 VAL A O 1
ATOM 590 N N . MET A 1 77 ? -10.945 -2.939 -6.121 1 97.69 77 MET A N 1
ATOM 591 C CA . MET A 1 77 ? -10.516 -1.793 -6.918 1 97.69 77 MET A CA 1
ATOM 592 C C . MET A 1 77 ? -9.641 -0.854 -6.09 1 97.69 77 MET A C 1
ATOM 594 O O . MET A 1 77 ? -8.688 -0.272 -6.605 1 97.69 77 MET A O 1
ATOM 598 N N . LEU A 1 78 ? -10.016 -0.733 -4.875 1 97.88 78 LEU A N 1
ATOM 599 C CA . LEU A 1 78 ? -9.203 0.099 -3.996 1 97.88 78 LEU A CA 1
ATOM 600 C C . LEU A 1 78 ? -7.789 -0.459 -3.871 1 97.88 78 LEU A C 1
ATOM 602 O O . LEU A 1 78 ? -6.82 0.3 -3.812 1 97.88 78 LEU A O 1
ATOM 606 N N . LEU A 1 79 ? -7.684 -1.752 -3.861 1 97.38 79 LEU A N 1
ATOM 607 C CA . LEU A 1 79 ? -6.391 -2.426 -3.793 1 97.38 79 LEU A CA 1
ATOM 608 C C . LEU A 1 79 ? -5.539 -2.084 -5.012 1 97.38 79 LEU A C 1
ATOM 610 O O . LEU A 1 79 ? -4.32 -1.914 -4.891 1 97.38 79 LEU A O 1
ATOM 614 N N . ALA A 1 80 ? -6.164 -1.939 -6.109 1 97 80 ALA A N 1
ATOM 615 C CA . ALA A 1 80 ? -5.465 -1.746 -7.375 1 97 80 ALA A CA 1
ATOM 616 C C . ALA A 1 80 ? -5.301 -0.262 -7.691 1 97 80 ALA A C 1
ATOM 618 O O . ALA A 1 80 ? -4.801 0.102 -8.758 1 97 80 ALA A O 1
ATOM 619 N N . ARG A 1 81 ? -5.578 0.554 -6.805 1 94.44 81 ARG A N 1
ATOM 620 C CA . ARG A 1 81 ? -5.711 1.986 -7.043 1 94.44 81 ARG A CA 1
ATOM 621 C C . ARG A 1 81 ? -4.387 2.592 -7.492 1 94.44 81 ARG A C 1
ATOM 623 O O . ARG A 1 81 ? -4.367 3.59 -8.219 1 94.44 81 ARG A O 1
ATOM 630 N N . ARG A 1 82 ? -3.348 1.97 -7.129 1 92.75 82 ARG A N 1
ATOM 631 C CA . ARG A 1 82 ? -2.045 2.566 -7.406 1 92.75 82 ARG A CA 1
ATOM 632 C C . ARG A 1 82 ? -1.396 1.919 -8.625 1 92.75 82 ARG A C 1
ATOM 634 O O . ARG A 1 82 ? -0.3 2.309 -9.031 1 92.75 82 ARG A O 1
ATOM 641 N N . ASN A 1 83 ? -2.027 0.984 -9.102 1 94.81 83 ASN A N 1
ATOM 642 C CA . ASN A 1 83 ? -1.525 0.254 -10.258 1 94.81 83 ASN A CA 1
ATOM 643 C C . ASN A 1 83 ? -2.457 0.399 -11.461 1 94.81 83 ASN A C 1
ATOM 645 O O . ASN A 1 83 ? -3.398 -0.379 -11.617 1 94.81 83 ASN A O 1
ATOM 649 N N . GLU A 1 84 ? -2.045 1.339 -12.328 1 93.56 84 GLU A N 1
ATOM 650 C CA . GLU A 1 84 ? -2.914 1.653 -13.461 1 93.56 84 GLU A CA 1
ATOM 651 C C . GLU A 1 84 ? -3.102 0.44 -14.367 1 93.56 84 GLU A C 1
ATOM 653 O O . GLU A 1 84 ? -4.195 0.205 -14.883 1 93.56 84 GLU A O 1
ATOM 658 N N . GLY A 1 85 ? -2.07 -0.23 -14.586 1 95.38 85 GLY A N 1
ATOM 659 C CA . GLY A 1 85 ? -2.174 -1.438 -15.383 1 95.38 85 GLY A CA 1
ATOM 660 C C . GLY A 1 85 ? -3.109 -2.473 -14.789 1 95.38 85 GLY A C 1
ATOM 661 O O . GLY A 1 85 ? -4.016 -2.963 -15.469 1 95.38 85 GLY A O 1
ATOM 662 N N . LEU A 1 86 ? -2.938 -2.756 -13.594 1 95 86 LEU A N 1
ATOM 663 C CA . LEU A 1 86 ? -3.789 -3.727 -12.914 1 95 86 LEU A CA 1
ATOM 664 C C . LEU A 1 86 ? -5.234 -3.24 -12.867 1 95 86 LEU A C 1
ATOM 666 O O . LEU A 1 86 ? -6.164 -4.02 -13.086 1 95 86 LEU A O 1
ATOM 670 N N . GLU A 1 87 ? -5.355 -2.012 -12.469 1 96 87 GLU A N 1
ATOM 671 C CA . GLU A 1 87 ? -6.699 -1.442 -12.422 1 96 87 GLU A CA 1
ATOM 672 C C . GLU A 1 87 ? -7.422 -1.619 -13.758 1 96 87 GLU A C 1
ATOM 674 O O . GLU A 1 87 ? -8.594 -1.997 -13.789 1 96 87 GLU A O 1
ATOM 679 N N . SER A 1 88 ? -6.676 -1.367 -14.82 1 96.69 88 SER A N 1
ATOM 680 C CA . SER A 1 88 ? -7.258 -1.482 -16.156 1 96.69 88 SER A CA 1
ATOM 681 C C . SER A 1 88 ? -7.68 -2.918 -16.453 1 96.69 88 SER A C 1
ATOM 683 O O . SER A 1 88 ? -8.758 -3.152 -17 1 96.69 88 SER A O 1
ATOM 685 N N . ILE A 1 89 ? -6.934 -3.811 -16.156 1 95.12 89 ILE A N 1
ATOM 686 C CA . ILE A 1 89 ? -7.219 -5.223 -16.375 1 95.12 89 ILE A CA 1
ATOM 687 C C . ILE A 1 89 ? -8.453 -5.633 -15.57 1 95.12 89 ILE A C 1
ATOM 689 O O . ILE A 1 89 ? -9.336 -6.32 -16.078 1 95.12 89 ILE A O 1
ATOM 693 N N . LEU A 1 90 ? -8.516 -5.227 -14.375 1 95.44 90 LEU A N 1
ATOM 694 C CA . LEU A 1 90 ? -9.633 -5.57 -13.508 1 95.44 90 LEU A CA 1
ATOM 695 C C . LEU A 1 90 ? -10.93 -4.965 -14.023 1 95.44 90 LEU A C 1
ATOM 697 O O . LEU A 1 90 ? -11.977 -5.621 -14.016 1 95.44 90 LEU A O 1
ATOM 701 N N . ARG A 1 91 ? -10.867 -3.803 -14.438 1 94.94 91 ARG A N 1
ATOM 702 C CA . ARG A 1 91 ? -12.047 -3.156 -15 1 94.94 91 ARG A CA 1
ATOM 703 C C . ARG A 1 91 ? -12.562 -3.918 -16.219 1 94.94 91 ARG A C 1
ATOM 705 O O . ARG A 1 91 ? -13.773 -4.113 -16.375 1 94.94 91 ARG A O 1
ATOM 712 N N . ALA A 1 92 ? -11.664 -4.297 -17.016 1 94.56 92 ALA A N 1
ATOM 713 C CA . ALA A 1 92 ? -12.047 -5.059 -18.203 1 94.56 92 ALA A CA 1
ATOM 714 C C . ALA A 1 92 ? -12.727 -6.371 -17.812 1 94.56 92 ALA A C 1
ATOM 716 O O . ALA A 1 92 ? -13.727 -6.762 -18.422 1 94.56 92 ALA A O 1
ATOM 717 N N . PHE A 1 93 ? -12.219 -6.98 -16.906 1 92.94 93 PHE A N 1
ATOM 718 C CA . PHE A 1 93 ? -12.781 -8.242 -16.422 1 92.94 93 PHE A CA 1
ATOM 719 C C . PHE A 1 93 ? -14.188 -8.031 -15.891 1 92.94 93 PHE A C 1
ATOM 721 O O . PHE A 1 93 ? -15.094 -8.82 -16.172 1 92.94 93 PHE A O 1
ATOM 728 N N . ILE A 1 94 ? -14.383 -7.035 -15.141 1 91.69 94 ILE A N 1
ATOM 729 C CA . ILE A 1 94 ? -15.672 -6.723 -14.539 1 91.69 94 ILE A CA 1
ATOM 730 C C . ILE A 1 94 ? -16.703 -6.418 -15.633 1 91.69 94 ILE A C 1
ATOM 732 O O . ILE A 1 94 ? -17.844 -6.875 -15.57 1 91.69 94 ILE A O 1
ATOM 736 N N . ASP A 1 95 ? -16.25 -5.688 -16.547 1 92.56 95 ASP A N 1
ATOM 737 C CA . ASP A 1 95 ? -17.141 -5.324 -17.656 1 92.56 95 ASP A CA 1
ATOM 738 C C . ASP A 1 95 ? -17.562 -6.559 -18.453 1 92.56 95 ASP A C 1
ATOM 740 O O . ASP A 1 95 ? -18.703 -6.656 -18.891 1 92.56 95 ASP A O 1
ATOM 744 N N . GLN A 1 96 ? -16.688 -7.426 -18.531 1 91.19 96 GLN A N 1
ATOM 745 C CA . GLN A 1 96 ? -16.969 -8.664 -19.25 1 91.19 96 GLN A CA 1
ATOM 746 C C . GLN A 1 96 ? -17.984 -9.516 -18.484 1 91.19 96 GLN A C 1
ATOM 748 O O . GLN A 1 96 ? -18.875 -10.125 -19.094 1 91.19 96 GLN A O 1
ATOM 753 N N . GLN A 1 97 ? -17.859 -9.578 -17.234 1 86.62 97 GLN A N 1
ATOM 754 C CA . GLN A 1 97 ? -18.766 -10.359 -16.406 1 86.62 97 GLN A CA 1
ATOM 755 C C . GLN A 1 97 ? -20.172 -9.75 -16.406 1 86.62 97 GLN A C 1
ATOM 757 O O . GLN A 1 97 ? -21.156 -10.477 -16.406 1 86.62 97 GLN A O 1
ATOM 762 N N . ARG A 1 98 ? -20.266 -8.492 -16.375 1 84.44 98 ARG A N 1
ATOM 763 C CA . ARG 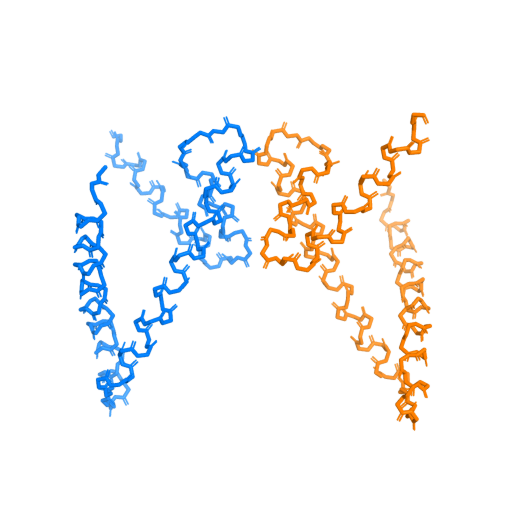A 1 98 ? -21.547 -7.812 -16.406 1 84.44 98 ARG A CA 1
ATOM 764 C C . ARG A 1 98 ? -22.234 -8.008 -17.75 1 84.44 98 ARG A C 1
ATOM 766 O O . ARG A 1 98 ? -23.469 -8.125 -17.812 1 84.44 98 ARG A O 1
ATOM 773 N N . GLY A 1 99 ? -21.484 -7.973 -18.75 1 78.31 99 GLY A N 1
ATOM 774 C CA . GLY A 1 99 ? -22.047 -8.234 -20.062 1 78.31 99 GLY A CA 1
ATOM 775 C C . GLY A 1 99 ? -22.547 -9.656 -20.219 1 78.31 99 GLY A C 1
ATOM 776 O O . GLY A 1 99 ? -23.531 -9.898 -20.938 1 78.31 99 GLY A O 1
ATOM 777 N N . GLU A 1 100 ? -21.906 -10.508 -19.578 1 76.12 100 GLU A N 1
ATOM 778 C CA . GLU A 1 100 ? -22.328 -11.906 -19.688 1 76.12 100 GLU A CA 1
ATOM 779 C C . GLU A 1 100 ? -23.578 -12.172 -18.875 1 76.12 100 GLU A C 1
ATOM 781 O O . GLU A 1 100 ? -24.312 -13.133 -19.141 1 76.12 100 GLU A O 1
ATOM 786 N N . GLU A 1 101 ? -23.781 -11.477 -17.906 1 70.88 101 GLU A N 1
ATOM 787 C CA . GLU A 1 101 ? -24.969 -11.656 -17.094 1 70.88 101 GLU A CA 1
ATOM 788 C C . GLU A 1 101 ? -26.203 -11.039 -17.75 1 70.88 101 GLU A C 1
ATOM 790 O O . GLU A 1 101 ? -27.344 -11.375 -17.391 1 70.88 101 GLU A O 1
ATOM 795 N N . THR A 1 102 ? -26.094 -10.234 -18.719 1 65.5 102 THR A N 1
ATOM 796 C CA . THR A 1 102 ? -27.25 -9.719 -19.469 1 65.5 102 THR A CA 1
ATOM 797 C C . THR A 1 102 ? -27.531 -10.594 -20.688 1 65.5 102 THR A C 1
ATOM 799 O O . THR A 1 102 ? -28.672 -10.68 -21.156 1 65.5 102 THR A O 1
ATOM 802 N N . MET B 1 1 ? -9.977 28.547 -6.16 1 64.31 1 MET B N 1
ATOM 803 C CA . MET B 1 1 ? -8.688 29.219 -6.012 1 64.31 1 MET B CA 1
ATOM 804 C C . MET B 1 1 ? -7.969 29.328 -7.352 1 64.31 1 MET B C 1
ATOM 806 O O . MET B 1 1 ? -7.965 28.375 -8.133 1 64.31 1 MET B O 1
ATOM 810 N N . ASP B 1 2 ? -7.562 30.375 -7.672 1 82.75 2 ASP B N 1
ATOM 811 C CA . ASP B 1 2 ? -6.93 30.578 -8.969 1 82.75 2 ASP B CA 1
ATOM 812 C C . ASP B 1 2 ? -5.656 29.75 -9.094 1 82.75 2 ASP B C 1
ATOM 814 O O . ASP B 1 2 ? -5.078 29.328 -8.086 1 82.75 2 ASP B O 1
ATOM 818 N N . GLN B 1 3 ? -5.445 29.328 -10.219 1 80.25 3 GLN B N 1
ATOM 819 C CA . GLN B 1 3 ? -4.277 28.516 -10.523 1 80.25 3 GLN B CA 1
ATOM 820 C C . GLN B 1 3 ? -3 29.156 -9.992 1 80.25 3 GLN B C 1
ATOM 822 O O . GLN B 1 3 ? -2.104 28.469 -9.508 1 80.25 3 GLN B O 1
ATOM 827 N N . ASN B 1 4 ? -2.918 30.438 -10.18 1 84.38 4 ASN B N 1
ATOM 828 C CA . ASN B 1 4 ? -1.746 31.172 -9.711 1 84.38 4 ASN B CA 1
ATOM 829 C C . ASN B 1 4 ? -1.602 31.094 -8.195 1 84.38 4 ASN B C 1
ATOM 831 O O . ASN B 1 4 ? -0.488 31 -7.676 1 84.38 4 ASN B O 1
ATOM 835 N N . GLU B 1 5 ? -2.633 31.125 -7.578 1 88.38 5 GLU B N 1
ATOM 836 C CA . GLU B 1 5 ? -2.629 31.031 -6.121 1 88.38 5 GLU B CA 1
ATOM 837 C C . GLU B 1 5 ? -2.219 29.641 -5.648 1 88.38 5 GLU B C 1
ATOM 839 O O . GLU B 1 5 ? -1.511 29.516 -4.648 1 88.38 5 GLU B O 1
ATOM 844 N N . GLU B 1 6 ? -2.594 28.672 -6.379 1 87.25 6 GLU B N 1
ATOM 845 C CA . GLU B 1 6 ? -2.256 27.297 -6.023 1 87.25 6 GLU B CA 1
ATOM 846 C C . GLU B 1 6 ? -0.761 27.031 -6.18 1 87.25 6 GLU B C 1
ATOM 848 O O . GLU B 1 6 ? -0.156 26.344 -5.355 1 87.25 6 GLU B O 1
ATOM 853 N N . VAL B 1 7 ? -0.287 27.531 -7.199 1 87.69 7 VAL B N 1
ATOM 854 C CA . VAL B 1 7 ? 1.142 27.375 -7.441 1 87.69 7 VAL B CA 1
ATOM 855 C C . VAL B 1 7 ? 1.938 28.062 -6.34 1 87.69 7 VAL B C 1
ATOM 857 O O . VAL B 1 7 ? 2.939 27.531 -5.855 1 87.69 7 VAL B O 1
ATOM 860 N N . GLY B 1 8 ? 1.527 29.203 -6.055 1 91 8 GLY B N 1
ATOM 861 C CA . GLY B 1 8 ? 2.172 29.922 -4.969 1 91 8 GLY B CA 1
ATOM 862 C C . GLY B 1 8 ? 2.131 29.188 -3.648 1 91 8 GLY B C 1
ATOM 863 O O . GLY B 1 8 ? 3.133 29.125 -2.934 1 91 8 GLY B O 1
ATOM 864 N N . LEU B 1 9 ? 1.037 28.672 -3.324 1 92.62 9 LEU B N 1
ATOM 865 C CA . LEU B 1 9 ? 0.887 27.891 -2.102 1 92.62 9 LEU B CA 1
ATOM 866 C C . LEU B 1 9 ? 1.793 26.656 -2.123 1 92.62 9 LEU B C 1
ATOM 868 O O . LEU B 1 9 ? 2.461 26.359 -1.13 1 92.62 9 LEU B O 1
ATOM 872 N N . GLU B 1 10 ? 1.881 25.922 -3.186 1 93.25 10 GLU B N 1
ATOM 873 C CA . GLU B 1 10 ? 2.723 24.734 -3.32 1 93.25 10 GLU B CA 1
ATOM 874 C C . GLU B 1 10 ? 4.195 25.078 -3.094 1 93.25 10 GLU B C 1
ATOM 876 O O . GLU B 1 10 ? 4.91 24.328 -2.414 1 93.25 10 GLU B O 1
ATOM 881 N N . GLU B 1 11 ? 4.562 26.203 -3.688 1 94.19 11 GLU B N 1
ATOM 882 C CA . GLU B 1 11 ? 5.949 26.625 -3.533 1 94.19 11 GLU B CA 1
ATOM 883 C C . GLU B 1 11 ? 6.277 26.922 -2.074 1 94.19 11 GLU B C 1
ATOM 885 O O . GLU B 1 11 ? 7.352 26.562 -1.588 1 94.19 11 GLU B O 1
ATOM 890 N N . ARG B 1 12 ? 5.391 27.547 -1.43 1 96.25 12 ARG B N 1
ATOM 891 C CA . ARG B 1 12 ? 5.586 27.859 -0.017 1 96.25 12 ARG B CA 1
ATOM 892 C C . ARG B 1 12 ? 5.652 26.594 0.82 1 96.25 12 ARG B C 1
ATOM 894 O O . ARG B 1 12 ? 6.488 26.469 1.72 1 96.25 12 ARG B O 1
ATOM 901 N N . LEU B 1 13 ? 4.809 25.672 0.506 1 96.06 13 LEU B N 1
ATOM 902 C CA . LEU B 1 13 ? 4.793 24.422 1.236 1 96.06 13 LEU B CA 1
ATOM 903 C C . LEU B 1 13 ? 6.074 23.625 0.991 1 96.06 13 LEU B C 1
ATOM 905 O O . LEU B 1 13 ? 6.625 23.031 1.918 1 96.06 13 LEU B O 1
ATOM 909 N N . LYS B 1 14 ? 6.578 23.672 -0.198 1 96.38 14 LYS B N 1
ATOM 910 C CA . LYS B 1 14 ? 7.809 22.953 -0.526 1 96.38 14 LYS B CA 1
ATOM 911 C C . LYS B 1 14 ? 9.016 23.578 0.172 1 96.38 14 LYS B C 1
ATOM 913 O O . LYS B 1 14 ? 9.922 22.875 0.617 1 96.38 14 LYS B O 1
ATOM 918 N N . SER B 1 15 ? 8.961 24.875 0.233 1 97.5 15 SER B N 1
ATOM 919 C CA . SER B 1 15 ? 10.016 25.578 0.952 1 97.5 15 SER B CA 1
ATOM 920 C C . SER B 1 15 ? 10.008 25.219 2.434 1 97.5 15 SER B C 1
ATOM 922 O O . SER B 1 15 ? 11.062 24.938 3.018 1 97.5 15 SER B O 1
ATOM 924 N N . ALA B 1 16 ? 8.852 25.219 2.998 1 98.06 16 ALA B N 1
A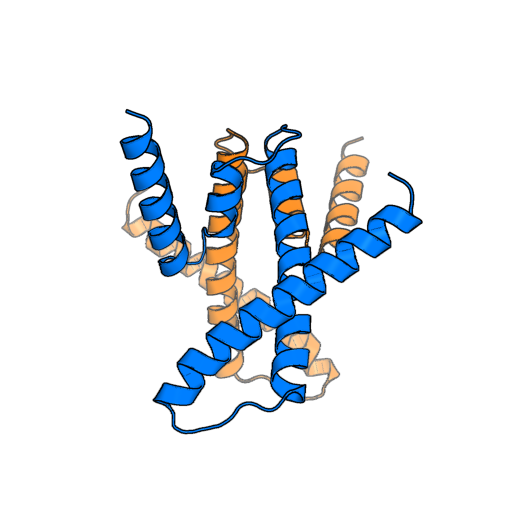TOM 925 C CA . ALA B 1 16 ? 8.711 24.844 4.402 1 98.06 16 ALA B CA 1
ATOM 926 C C . ALA B 1 16 ? 9.18 23.406 4.633 1 98.06 16 ALA B C 1
ATOM 928 O O . ALA B 1 16 ? 9.844 23.125 5.633 1 98.06 16 ALA B O 1
ATOM 929 N N . LEU B 1 17 ? 8.906 22.578 3.662 1 98.31 17 LEU B N 1
ATOM 930 C CA . LEU B 1 17 ? 9.305 21.172 3.736 1 98.31 17 LEU B CA 1
ATOM 931 C C . LEU B 1 17 ? 10.828 21.031 3.684 1 98.31 17 LEU B C 1
ATOM 933 O O . LEU B 1 17 ? 11.414 20.297 4.469 1 98.31 17 LEU B O 1
ATOM 937 N N . TRP B 1 18 ? 11.359 21.766 2.828 1 98.12 18 TRP B N 1
ATOM 938 C CA . TRP B 1 18 ? 12.812 21.781 2.709 1 98.12 18 TRP B CA 1
ATOM 939 C C . TRP B 1 18 ? 13.469 22.172 4.031 1 98.12 18 TRP B C 1
ATOM 941 O O . TRP B 1 18 ? 14.414 21.516 4.477 1 98.12 18 TRP B O 1
ATOM 951 N N . LEU B 1 19 ? 12.953 23.141 4.645 1 97.69 19 LEU B N 1
ATOM 952 C CA . LEU B 1 19 ? 13.508 23.625 5.902 1 97.69 19 LEU B CA 1
ATOM 953 C C . LEU B 1 19 ? 13.336 22.594 7.012 1 97.69 19 LEU B C 1
ATOM 955 O O . LEU B 1 19 ? 14.273 22.344 7.773 1 97.69 19 LEU B O 1
ATOM 959 N N . ALA B 1 20 ? 12.195 22.062 7.074 1 98.06 20 ALA B N 1
ATOM 960 C CA . ALA B 1 20 ? 11.938 21.062 8.102 1 98.06 20 ALA B CA 1
ATOM 961 C C . ALA B 1 20 ? 12.836 19.828 7.926 1 98.06 20 ALA B C 1
ATOM 963 O O . ALA B 1 20 ? 13.43 19.359 8.891 1 98.06 20 ALA B O 1
ATOM 964 N N . ILE B 1 21 ? 12.938 19.359 6.727 1 98.19 21 ILE B N 1
ATOM 965 C CA . ILE B 1 21 ? 13.781 18.219 6.414 1 98.19 21 ILE B CA 1
ATOM 966 C C . ILE B 1 21 ? 15.234 18.547 6.723 1 98.19 21 ILE B C 1
ATOM 968 O O . ILE B 1 21 ? 15.953 17.734 7.305 1 98.19 21 ILE B O 1
ATOM 972 N N . GLY B 1 22 ? 15.594 19.734 6.312 1 97.5 22 GLY B N 1
ATOM 973 C CA . GLY B 1 22 ? 16.953 20.172 6.625 1 97.5 22 GLY B CA 1
ATOM 974 C C . GLY B 1 22 ? 17.266 20.125 8.102 1 97.5 22 GLY B C 1
ATOM 975 O O . GLY B 1 22 ? 18.344 19.656 8.492 1 97.5 22 GLY B O 1
ATOM 976 N N . LYS B 1 23 ? 16.406 20.547 8.953 1 97.12 23 LYS B N 1
ATOM 977 C CA . LYS B 1 23 ? 16.578 20.531 10.406 1 97.12 23 LYS B CA 1
ATOM 978 C C . LYS B 1 23 ? 16.719 19.109 10.938 1 97.12 23 LYS B C 1
ATOM 980 O O . LYS B 1 23 ? 17.594 18.828 11.75 1 97.12 23 LYS B O 1
ATOM 985 N N . ILE B 1 24 ? 15.852 18.234 10.469 1 96.62 24 ILE B N 1
ATOM 986 C CA . ILE B 1 24 ? 15.859 16.844 10.914 1 96.62 24 ILE B CA 1
ATOM 987 C C . ILE B 1 24 ? 17.156 16.172 10.477 1 96.62 24 ILE B C 1
ATOM 989 O O . ILE B 1 24 ? 17.797 15.461 11.258 1 96.62 24 ILE B O 1
ATOM 993 N N . VAL B 1 25 ? 17.531 16.359 9.234 1 97.19 25 VAL B N 1
ATOM 994 C CA . VAL B 1 25 ? 18.734 15.766 8.68 1 97.19 25 VAL B CA 1
ATOM 995 C C . VAL B 1 25 ? 19.953 16.266 9.445 1 97.19 25 VAL B C 1
ATOM 997 O O . VAL B 1 25 ? 20.859 15.492 9.773 1 97.19 25 VAL B O 1
ATOM 1000 N N . ASP B 1 26 ? 19.938 17.562 9.789 1 95.5 26 ASP B N 1
ATOM 1001 C CA . ASP B 1 26 ? 21.047 18.156 10.531 1 95.5 26 ASP B CA 1
ATOM 1002 C C . ASP B 1 26 ? 21.203 17.5 11.906 1 95.5 26 ASP B C 1
ATOM 1004 O O . ASP B 1 26 ? 22.312 17.203 12.336 1 95.5 26 ASP B O 1
ATOM 1008 N N . GLU B 1 27 ? 20.094 17.312 12.492 1 95.94 27 GLU B N 1
ATOM 1009 C CA . GLU B 1 27 ? 20.109 16.672 13.805 1 95.94 27 GLU B CA 1
ATOM 1010 C C . GLU B 1 27 ? 20.672 15.258 13.734 1 95.94 27 GLU B C 1
ATOM 1012 O O . GLU B 1 27 ? 21.453 14.859 14.586 1 95.94 27 GLU B O 1
ATOM 1017 N N . GLU B 1 28 ? 20.328 14.531 12.734 1 95.88 28 GLU B N 1
ATOM 1018 C CA . GLU B 1 28 ? 20.781 13.148 12.586 1 95.88 28 GLU B CA 1
ATOM 1019 C C . GLU B 1 28 ? 22.234 13.086 12.141 1 95.88 28 GLU B C 1
ATOM 1021 O O . GLU B 1 28 ? 22.984 12.219 12.586 1 95.88 28 GLU B O 1
ATOM 1026 N N . THR B 1 29 ? 22.609 13.969 11.289 1 95.62 29 THR B N 1
ATOM 1027 C CA . THR B 1 29 ? 23.969 13.953 10.766 1 95.62 29 THR B CA 1
ATOM 1028 C C . THR B 1 29 ? 24.969 14.375 11.836 1 95.62 29 THR B C 1
ATOM 1030 O O . THR B 1 29 ? 26.125 13.922 11.836 1 95.62 29 THR B O 1
ATOM 1033 N N . LEU B 1 30 ? 24.531 15.242 12.727 1 94.81 30 LEU B N 1
ATOM 1034 C CA . LEU B 1 30 ? 25.375 15.641 13.844 1 94.81 30 LEU B CA 1
ATOM 1035 C C . LEU B 1 30 ? 25.781 14.43 14.688 1 94.81 30 LEU B C 1
ATOM 1037 O O . LEU B 1 30 ? 26.938 14.289 15.062 1 94.81 30 LEU B O 1
ATOM 1041 N N . LYS B 1 31 ? 24.859 13.555 14.828 1 95.06 31 LYS B N 1
ATOM 1042 C CA . LYS B 1 31 ? 25.125 12.336 15.594 1 95.06 31 LYS B CA 1
ATOM 1043 C C . LYS B 1 31 ? 26.125 11.445 14.867 1 95.06 31 LYS B C 1
ATOM 1045 O O . LYS B 1 31 ? 26.891 10.711 15.508 1 95.06 31 LYS B O 1
ATOM 1050 N N . LEU B 1 32 ? 26.125 11.516 13.602 1 94.38 32 LEU B N 1
ATOM 1051 C CA . LEU B 1 32 ? 26.953 10.633 12.781 1 94.38 32 LEU B CA 1
ATOM 1052 C C . LEU B 1 32 ? 28.281 11.297 12.43 1 94.38 32 LEU B C 1
ATOM 1054 O O . LEU B 1 32 ? 29.172 10.648 11.891 1 94.38 32 LEU B O 1
ATOM 1058 N N . GLY B 1 33 ? 28.406 12.602 12.664 1 94.56 33 GLY B N 1
ATOM 1059 C CA . GLY B 1 33 ? 29.625 13.328 12.359 1 94.56 33 GLY B CA 1
ATOM 1060 C C . GLY B 1 33 ? 29.828 13.57 10.875 1 94.56 33 GLY B C 1
ATOM 1061 O O . GLY B 1 33 ? 30.953 13.547 10.375 1 94.56 33 GLY B O 1
ATOM 1062 N N . ILE B 1 34 ? 28.781 13.586 10.219 1 95.44 34 ILE B N 1
ATOM 1063 C CA . ILE B 1 34 ? 28.859 13.852 8.789 1 95.44 34 ILE B CA 1
ATOM 1064 C C . ILE B 1 34 ? 27.984 15.047 8.438 1 95.44 34 ILE B C 1
ATOM 1066 O O . ILE B 1 34 ? 27.188 15.516 9.258 1 95.44 34 ILE B O 1
ATOM 1070 N N . ASN B 1 35 ? 28.297 15.547 7.309 1 92.38 35 ASN B N 1
ATOM 1071 C CA . ASN B 1 35 ? 27.5 16.641 6.777 1 92.38 35 ASN B CA 1
ATOM 1072 C C . ASN B 1 35 ? 26.688 16.219 5.559 1 92.38 35 ASN B C 1
ATOM 1074 O O . ASN B 1 35 ? 27.188 15.469 4.711 1 92.38 35 ASN B O 1
ATOM 1078 N N . ALA B 1 36 ? 25.438 16.594 5.543 1 94.38 36 ALA B N 1
ATOM 1079 C CA . ALA B 1 36 ? 24.609 16.359 4.371 1 94.38 36 ALA B CA 1
ATOM 1080 C C . ALA B 1 36 ? 24.719 17.5 3.369 1 94.38 36 ALA B C 1
ATOM 1082 O O . ALA B 1 36 ? 24.766 18.672 3.76 1 94.38 36 ALA B O 1
ATOM 1083 N N . THR B 1 37 ? 24.859 17.188 2.164 1 95.25 37 THR B N 1
ATOM 1084 C CA . THR B 1 37 ? 24.938 18.219 1.136 1 95.25 37 THR B CA 1
ATOM 1085 C C . THR B 1 37 ? 23.562 18.797 0.832 1 95.25 37 THR B C 1
ATOM 1087 O O . THR B 1 37 ? 22.547 18.141 1.054 1 95.25 37 THR B O 1
ATOM 1090 N N . PRO B 1 38 ? 23.531 19.984 0.227 1 95.5 38 PRO B N 1
ATOM 1091 C CA . PRO B 1 38 ? 22.25 20.547 -0.231 1 95.5 38 PRO B CA 1
ATOM 1092 C C . PRO B 1 38 ? 21.562 19.672 -1.284 1 95.5 38 PRO B C 1
ATOM 1094 O O . PRO B 1 38 ? 20.344 19.609 -1.331 1 95.5 38 PRO B O 1
ATOM 1097 N N . GLN B 1 39 ? 22.359 19.016 -2.027 1 97.31 39 GLN B N 1
ATOM 1098 C CA . GLN B 1 39 ? 21.828 18.125 -3.051 1 97.31 39 GLN B CA 1
ATOM 1099 C C . GLN B 1 39 ? 21.078 16.953 -2.424 1 97.31 39 GLN B C 1
ATOM 1101 O O . GLN B 1 39 ? 20.016 16.547 -2.922 1 97.31 39 GLN B O 1
ATOM 1106 N N . PHE B 1 40 ? 21.656 16.5 -1.322 1 97.62 40 PHE B N 1
ATOM 1107 C CA . PHE B 1 40 ? 21 15.414 -0.608 1 97.62 40 PHE B CA 1
ATOM 1108 C C . PHE B 1 40 ? 19.672 15.875 -0.026 1 97.62 40 PHE B C 1
ATOM 1110 O O . PHE B 1 40 ? 18.656 15.203 -0.189 1 97.62 40 PHE B O 1
ATOM 1117 N N . ILE B 1 41 ? 19.609 17.031 0.534 1 97.44 41 ILE B N 1
ATOM 1118 C CA . ILE B 1 41 ? 18.406 17.578 1.144 1 97.44 41 ILE B CA 1
ATOM 1119 C C . ILE B 1 41 ? 17.359 17.828 0.067 1 97.44 41 ILE B C 1
ATOM 1121 O O . ILE B 1 41 ? 16.172 17.547 0.268 1 97.44 41 ILE B O 1
ATOM 1125 N N . GLY B 1 42 ? 17.812 18.359 -0.995 1 97.88 42 GLY B N 1
ATOM 1126 C CA . GLY B 1 42 ? 16.906 18.578 -2.119 1 97.88 42 GLY B CA 1
ATOM 1127 C C . GLY B 1 42 ? 16.266 17.297 -2.627 1 97.88 42 GLY B C 1
ATOM 1128 O O . GLY B 1 42 ? 15.055 17.25 -2.828 1 97.88 42 GLY B O 1
ATOM 1129 N N . ALA B 1 43 ? 17.125 16.219 -2.834 1 98.31 43 ALA B N 1
ATOM 1130 C CA . ALA B 1 43 ? 16.609 14.922 -3.303 1 98.31 43 ALA B CA 1
ATOM 1131 C C . ALA B 1 43 ? 15.625 14.328 -2.307 1 98.31 43 ALA B C 1
ATOM 1133 O O . ALA B 1 43 ? 14.57 13.82 -2.695 1 98.31 43 ALA B O 1
ATOM 1134 N N . LEU B 1 44 ? 16.016 14.492 -1.057 1 98.25 44 LEU B N 1
ATOM 1135 C CA . LEU B 1 44 ? 15.141 13.977 -0.014 1 98.25 44 LEU B CA 1
ATOM 1136 C C . LEU B 1 44 ? 13.828 14.75 0.026 1 98.25 44 LEU B C 1
ATOM 1138 O O . LEU B 1 44 ? 12.758 14.164 0.208 1 98.25 44 LEU B O 1
ATOM 1142 N N . THR B 1 45 ? 13.875 15.969 -0.166 1 98.25 45 THR B N 1
ATOM 1143 C CA . THR B 1 45 ? 12.68 16.797 -0.189 1 98.25 45 THR B CA 1
ATOM 1144 C C . THR B 1 45 ? 11.75 16.391 -1.323 1 98.25 45 THR B C 1
ATOM 1146 O O . THR B 1 45 ? 10.539 16.25 -1.124 1 98.25 45 THR B O 1
ATOM 1149 N N . GLU B 1 46 ? 12.297 16.109 -2.439 1 98.25 46 GLU B N 1
ATOM 1150 C CA . GLU B 1 46 ? 11.5 15.672 -3.58 1 98.25 46 GLU B CA 1
ATOM 1151 C C . GLU B 1 46 ? 10.867 14.312 -3.318 1 98.25 46 GLU B C 1
ATOM 1153 O O . GLU B 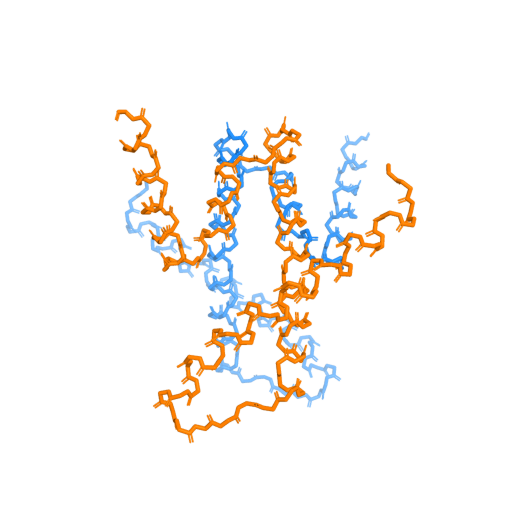1 46 ? 9.711 14.078 -3.676 1 98.25 46 GLU B O 1
ATOM 1158 N N . MET B 1 47 ? 11.672 13.523 -2.742 1 98.19 47 MET B N 1
ATOM 1159 C CA . MET B 1 47 ? 11.156 12.203 -2.408 1 98.19 47 MET B CA 1
ATOM 1160 C C . MET B 1 47 ? 9.992 12.297 -1.431 1 98.19 47 MET B C 1
ATOM 1162 O O . MET B 1 47 ? 8.961 11.648 -1.624 1 98.19 47 MET B O 1
ATOM 1166 N N . VAL B 1 48 ? 10.141 13.102 -0.444 1 98.19 48 VAL B N 1
ATOM 1167 C CA . VAL B 1 48 ? 9.109 13.242 0.576 1 98.19 48 VAL B CA 1
ATOM 1168 C C . VAL B 1 48 ? 7.875 13.914 -0.024 1 98.19 48 VAL B C 1
ATOM 1170 O O . VAL B 1 48 ? 6.742 13.547 0.292 1 98.19 48 VAL B O 1
ATOM 1173 N N . TRP B 1 49 ? 8.117 14.844 -0.837 1 98.19 49 TRP B N 1
ATOM 1174 C CA . TRP B 1 49 ? 7 15.516 -1.498 1 98.19 49 TRP B CA 1
ATOM 1175 C C . TRP B 1 49 ? 6.16 14.523 -2.295 1 98.19 49 TRP B C 1
ATOM 1177 O O . TRP B 1 49 ? 4.934 14.516 -2.191 1 98.19 49 TRP B O 1
ATOM 1187 N N . THR B 1 50 ? 6.852 13.672 -3.045 1 97.62 50 THR B N 1
ATOM 1188 C CA . THR B 1 50 ? 6.156 12.656 -3.83 1 97.62 50 THR B CA 1
ATOM 1189 C C . THR B 1 50 ? 5.363 11.719 -2.922 1 97.62 50 THR B C 1
ATOM 1191 O O . THR B 1 50 ? 4.238 11.336 -3.25 1 97.62 50 THR B O 1
ATOM 1194 N N . GLN B 1 51 ? 5.969 11.453 -1.821 1 97.06 51 GLN B N 1
ATOM 1195 C CA . GLN B 1 51 ? 5.277 10.594 -0.869 1 97.06 51 GLN B CA 1
ATOM 1196 C C . GLN B 1 51 ? 4.039 11.281 -0.305 1 97.06 51 GLN B C 1
ATOM 1198 O O . GLN B 1 51 ? 2.994 10.648 -0.129 1 97.06 51 GLN B O 1
ATOM 1203 N N . ILE B 1 52 ? 4.086 12.477 -0.076 1 97.19 52 ILE B N 1
ATOM 1204 C CA . ILE B 1 52 ? 2.971 13.25 0.453 1 97.19 52 ILE B CA 1
ATOM 1205 C C . ILE B 1 52 ? 1.826 13.266 -0.558 1 97.19 52 ILE B C 1
ATOM 1207 O O . ILE B 1 52 ? 0.66 13.109 -0.187 1 97.19 52 ILE B O 1
ATOM 1211 N N . GLU B 1 53 ? 2.191 13.453 -1.755 1 96.5 53 GLU B N 1
ATOM 1212 C CA . GLU B 1 53 ? 1.172 13.43 -2.799 1 96.5 53 GLU B CA 1
ATOM 1213 C C . GLU B 1 53 ? 0.462 12.078 -2.848 1 96.5 53 GLU B C 1
ATOM 1215 O O . GLU B 1 53 ? -0.764 12.016 -2.955 1 96.5 53 GLU B O 1
ATOM 1220 N N . THR B 1 54 ? 1.245 11.016 -2.76 1 96.94 54 THR B N 1
ATOM 1221 C CA . THR B 1 54 ? 0.69 9.664 -2.781 1 96.94 54 THR B CA 1
ATOM 1222 C C . THR B 1 54 ? -0.212 9.43 -1.573 1 96.94 54 THR B C 1
ATOM 1224 O O . THR B 1 54 ? -1.328 8.922 -1.714 1 96.94 54 THR B O 1
ATOM 1227 N N . VAL B 1 55 ? 0.216 9.836 -0.484 1 97.06 55 VAL B N 1
ATOM 1228 C CA . VAL B 1 55 ? -0.529 9.688 0.762 1 97.06 55 VAL B CA 1
ATOM 1229 C C . VAL B 1 55 ? -1.834 10.477 0.68 1 97.06 55 VAL B C 1
ATOM 1231 O O . VAL B 1 55 ? -2.889 9.992 1.099 1 97.06 55 VAL B O 1
ATOM 1234 N N . SER B 1 56 ? -1.762 11.656 0.207 1 97.25 56 SER B N 1
ATOM 1235 C CA . SER B 1 56 ? -2.953 12.492 0.056 1 97.25 56 SER B CA 1
ATOM 1236 C C . SER B 1 56 ? -4 11.797 -0.809 1 97.25 56 SER B C 1
ATOM 1238 O O . SER B 1 56 ? -5.18 11.766 -0.452 1 97.25 56 SER B O 1
ATOM 1240 N N . GLN B 1 57 ? -3.492 11.219 -1.854 1 97.31 57 GLN B N 1
ATOM 1241 C CA . GLN B 1 57 ? -4.406 10.508 -2.744 1 97.31 57 GLN B CA 1
ATOM 1242 C C . GLN B 1 57 ? -5.008 9.289 -2.055 1 97.31 57 GLN B C 1
ATOM 1244 O O . GLN B 1 57 ? -6.195 9 -2.217 1 97.31 57 GLN B O 1
ATOM 1249 N N . ASP B 1 58 ? -4.234 8.578 -1.318 1 98.06 58 ASP B N 1
ATOM 1250 C CA . ASP B 1 58 ? -4.723 7.414 -0.585 1 98.06 58 ASP B CA 1
ATOM 1251 C C . ASP B 1 58 ? -5.797 7.809 0.424 1 98.06 58 ASP B C 1
ATOM 1253 O O . ASP B 1 58 ? -6.84 7.16 0.515 1 98.06 58 ASP B O 1
ATOM 1257 N N . LEU B 1 59 ? -5.57 8.867 1.097 1 98.31 59 LEU B N 1
ATOM 1258 C CA . LEU B 1 59 ? -6.504 9.312 2.119 1 98.31 59 LEU B CA 1
ATOM 1259 C C . LEU B 1 59 ? -7.832 9.734 1.494 1 98.31 59 LEU B C 1
ATOM 1261 O O . LEU B 1 59 ? -8.898 9.438 2.029 1 98.31 59 LEU B O 1
ATOM 1265 N N . GLU B 1 60 ? -7.734 10.391 0.455 1 98.25 60 GLU B N 1
ATOM 1266 C CA . GLU B 1 60 ? -8.953 10.758 -0.257 1 98.25 60 GLU B CA 1
ATOM 1267 C C . GLU B 1 60 ? -9.727 9.523 -0.703 1 98.25 60 GLU B C 1
ATOM 1269 O O . GLU B 1 60 ? -10.953 9.461 -0.553 1 98.25 60 GLU B O 1
ATOM 1274 N N . SER B 1 61 ? -9 8.578 -1.228 1 98.25 61 SER B N 1
ATOM 1275 C CA . SER B 1 61 ? -9.625 7.336 -1.68 1 98.25 61 SER B CA 1
ATOM 1276 C C . SER B 1 61 ? -10.289 6.602 -0.524 1 98.25 61 SER B C 1
ATOM 1278 O O . SER B 1 61 ? -11.375 6.039 -0.684 1 98.25 61 SER B O 1
ATOM 1280 N N . PHE B 1 62 ? -9.656 6.594 0.602 1 98.5 62 PHE B N 1
ATOM 1281 C CA . PHE B 1 62 ? -10.211 5.91 1.765 1 98.5 62 PHE B CA 1
ATOM 1282 C C . PHE B 1 62 ? -11.492 6.59 2.234 1 98.5 62 PHE B C 1
ATOM 1284 O O . PHE B 1 62 ? -12.477 5.918 2.543 1 98.5 62 PHE B O 1
ATOM 1291 N N . ALA B 1 63 ? -11.438 7.891 2.336 1 98.62 63 ALA B N 1
ATOM 1292 C CA . ALA B 1 63 ? -12.633 8.625 2.734 1 98.62 63 ALA B CA 1
ATOM 1293 C C . ALA B 1 63 ? -13.789 8.352 1.777 1 98.62 63 ALA B C 1
ATOM 1295 O O . ALA B 1 63 ? -14.898 8.031 2.211 1 98.62 63 ALA B O 1
ATOM 1296 N N . LYS B 1 64 ? -13.492 8.406 0.518 1 98.19 64 LYS B N 1
ATOM 1297 C CA . LYS B 1 64 ? -14.508 8.148 -0.498 1 98.19 64 LYS B CA 1
ATOM 1298 C C . LYS B 1 64 ? -15.031 6.719 -0.394 1 98.19 64 LYS B C 1
ATOM 1300 O O . LYS B 1 64 ? -16.234 6.477 -0.55 1 98.19 64 LYS B O 1
ATOM 1305 N N . HIS B 1 65 ? -14.141 5.816 -0.164 1 98.19 65 HIS B N 1
ATOM 1306 C CA . HIS B 1 65 ? -14.508 4.414 -0.021 1 98.19 65 HIS B CA 1
ATOM 1307 C C . HIS B 1 65 ? -15.508 4.219 1.117 1 98.19 65 HIS B C 1
ATOM 1309 O O . HIS B 1 65 ? -16.375 3.342 1.048 1 98.19 65 HIS B O 1
ATOM 1315 N N . ALA B 1 66 ? -15.422 5.012 2.07 1 97.81 66 ALA B N 1
ATOM 1316 C CA . ALA B 1 66 ? -16.328 4.941 3.213 1 97.81 66 ALA B CA 1
ATOM 1317 C C . ALA B 1 66 ? -17.547 5.832 2.996 1 97.81 66 ALA B C 1
ATOM 1319 O O . ALA B 1 66 ? -18.359 6.012 3.904 1 97.81 66 ALA B O 1
ATOM 1320 N N . GLY B 1 67 ? -17.625 6.504 1.964 1 97.56 67 GLY B N 1
ATOM 1321 C CA . GLY B 1 67 ? -18.781 7.32 1.63 1 97.56 67 GLY B CA 1
ATOM 1322 C C . GLY B 1 67 ? -18.688 8.727 2.191 1 97.56 67 GLY B C 1
ATOM 1323 O O . GLY B 1 67 ? -19.719 9.375 2.41 1 97.56 67 GLY B O 1
ATOM 1324 N N . ARG B 1 68 ? -17.484 9.125 2.484 1 97.94 68 ARG B N 1
ATOM 1325 C CA . ARG B 1 68 ? -17.312 10.453 3.068 1 97.94 68 ARG B CA 1
ATOM 1326 C C . ARG B 1 68 ? -16.562 11.383 2.115 1 97.94 68 ARG B C 1
ATOM 1328 O O . ARG B 1 68 ? -15.758 10.922 1.308 1 97.94 68 ARG B O 1
ATOM 1335 N N . SER B 1 69 ? -16.75 12.703 2.338 1 97.56 69 SER B N 1
ATOM 1336 C CA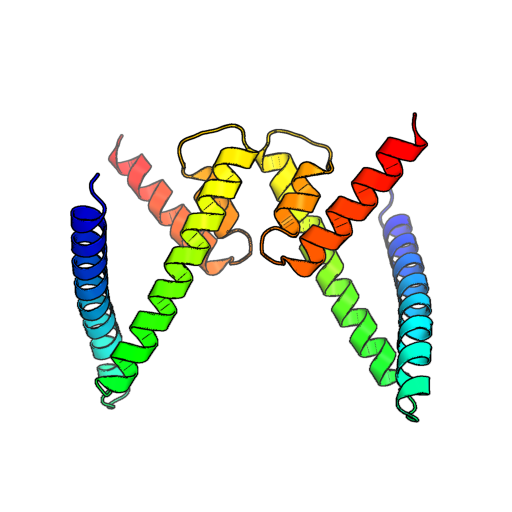 . SER B 1 69 ? -16.062 13.711 1.533 1 97.56 69 SER B CA 1
ATOM 1337 C C . SER B 1 69 ? -14.906 14.336 2.301 1 97.56 69 SER B C 1
ATOM 1339 O O . SER B 1 69 ? -14.078 15.047 1.72 1 97.56 69 SER B O 1
ATOM 1341 N N . THR B 1 70 ? -14.906 14.055 3.57 1 98.19 70 THR B N 1
ATOM 1342 C CA . THR B 1 70 ? -13.852 14.602 4.418 1 98.19 70 THR B CA 1
ATOM 1343 C C . THR B 1 70 ? -13.016 13.477 5.027 1 98.19 70 THR B C 1
ATOM 1345 O O . THR B 1 70 ? -13.539 12.414 5.359 1 98.19 70 THR B O 1
ATOM 1348 N N . ILE B 1 71 ? -11.812 13.75 5.176 1 98.12 71 ILE B N 1
ATOM 1349 C CA . ILE B 1 71 ? -10.875 12.797 5.746 1 98.12 71 ILE B CA 1
ATOM 1350 C C . ILE B 1 71 ? -10.969 12.82 7.27 1 98.12 71 ILE B C 1
ATOM 1352 O O . ILE B 1 71 ? -11.062 13.891 7.875 1 98.12 71 ILE B O 1
ATOM 1356 N N . ASN B 1 72 ? -10.922 11.672 7.844 1 96.81 72 ASN B N 1
ATOM 1357 C CA . ASN B 1 72 ? -10.883 11.617 9.305 1 96.81 72 ASN B CA 1
ATOM 1358 C C . ASN B 1 72 ? -9.844 10.617 9.797 1 96.81 72 ASN B C 1
ATOM 1360 O O . ASN B 1 72 ? -9.062 10.086 9.008 1 96.81 72 ASN B O 1
ATOM 1364 N N . VAL B 1 73 ? -9.82 10.344 11.117 1 96.69 73 VAL B N 1
ATOM 1365 C CA . VAL B 1 73 ? -8.781 9.562 11.781 1 96.69 73 VAL B CA 1
ATOM 1366 C C . VAL B 1 73 ? -8.781 8.133 11.234 1 96.69 73 VAL B C 1
ATOM 1368 O O . VAL B 1 73 ? -7.723 7.531 11.062 1 96.69 73 VAL B O 1
ATOM 1371 N N . ALA B 1 74 ? -9.922 7.574 10.992 1 97.5 74 ALA B N 1
ATOM 1372 C CA . ALA B 1 74 ? -10.008 6.199 10.508 1 97.5 74 ALA B CA 1
ATOM 1373 C C . ALA B 1 74 ? -9.258 6.031 9.188 1 97.5 74 ALA B C 1
ATOM 1375 O O . ALA B 1 74 ? -8.648 4.988 8.945 1 97.5 74 ALA B O 1
ATOM 1376 N N . ASP B 1 75 ? -9.32 7.012 8.336 1 98.44 75 ASP B N 1
ATOM 1377 C CA . ASP B 1 75 ? -8.602 6.973 7.066 1 98.44 75 ASP B CA 1
ATOM 1378 C C . ASP B 1 75 ? -7.094 6.977 7.285 1 98.44 75 ASP B C 1
ATOM 1380 O O . ASP B 1 75 ? -6.359 6.258 6.605 1 98.44 75 ASP B O 1
ATOM 1384 N N . VAL B 1 76 ? -6.648 7.73 8.25 1 98 76 VAL B N 1
ATOM 1385 C CA . VAL B 1 76 ? -5.23 7.828 8.586 1 98 76 VAL B CA 1
ATOM 1386 C C . VAL B 1 76 ? -4.742 6.5 9.156 1 98 76 VAL B C 1
ATOM 1388 O O . VAL B 1 76 ? -3.666 6.02 8.789 1 98 76 VAL B O 1
ATOM 1391 N N . MET B 1 77 ? -5.59 5.941 9.945 1 97.69 77 MET B N 1
ATOM 1392 C CA . MET B 1 77 ? -5.219 4.664 10.547 1 97.69 77 MET B CA 1
ATOM 1393 C C . MET B 1 77 ? -5.141 3.568 9.492 1 97.69 77 MET B C 1
ATOM 1395 O O . MET B 1 77 ? -4.285 2.686 9.57 1 97.69 77 MET B O 1
ATOM 1399 N N . LEU B 1 78 ? -6.027 3.666 8.594 1 97.88 78 LEU B N 1
ATOM 1400 C CA . LEU B 1 78 ? -5.984 2.695 7.5 1 97.88 78 LEU B CA 1
ATOM 1401 C C . LEU B 1 78 ? -4.68 2.807 6.723 1 97.88 78 LEU B C 1
ATOM 1403 O O . LEU B 1 78 ? -4.121 1.795 6.293 1 97.88 78 LEU B O 1
ATOM 1407 N N . LEU B 1 79 ? -4.203 4.004 6.574 1 97.38 79 LEU B N 1
ATOM 1408 C CA . LEU B 1 79 ? -2.938 4.254 5.891 1 97.38 79 LEU B CA 1
ATOM 1409 C C . LEU B 1 79 ? -1.782 3.578 6.621 1 97.38 79 LEU B C 1
ATOM 1411 O O . LEU B 1 79 ? -0.86 3.059 5.984 1 97.38 79 LEU B O 1
ATOM 1415 N N . ALA B 1 80 ? -1.869 3.545 7.895 1 97 80 ALA B N 1
ATOM 1416 C CA . ALA B 1 80 ? -0.773 3.053 8.727 1 97 80 ALA B CA 1
ATOM 1417 C C . ALA B 1 80 ? -0.944 1.567 9.031 1 97 80 ALA B C 1
ATOM 1419 O O . ALA B 1 80 ? -0.152 0.986 9.773 1 97 80 ALA B O 1
ATOM 1420 N N . ARG B 1 81 ? -1.827 0.956 8.422 1 94.44 81 ARG B N 1
ATOM 1421 C CA . ARG B 1 81 ? -2.266 -0.385 8.797 1 94.44 81 ARG B CA 1
ATOM 1422 C C . ARG B 1 81 ? -1.133 -1.395 8.641 1 94.44 81 ARG B C 1
ATOM 1424 O O . ARG B 1 81 ? -1.088 -2.4 9.352 1 94.44 81 ARG B O 1
ATOM 1431 N N . ARG B 1 82 ? -0.231 -1.095 7.797 1 92.88 82 ARG B N 1
ATOM 1432 C CA . ARG B 1 82 ? 0.809 -2.076 7.5 1 92.88 82 ARG B CA 1
ATOM 1433 C C . ARG B 1 82 ? 2.096 -1.752 8.25 1 92.88 82 ARG B C 1
ATOM 1435 O O . ARG B 1 82 ? 3.08 -2.49 8.156 1 92.88 82 ARG B O 1
ATOM 1442 N N . ASN B 1 83 ? 2.07 -0.698 8.875 1 95 83 ASN B N 1
ATOM 1443 C CA . ASN B 1 83 ? 3.232 -0.248 9.641 1 95 83 ASN B CA 1
ATOM 1444 C C . ASN B 1 83 ? 2.938 -0.197 11.133 1 95 83 ASN B C 1
ATOM 1446 O O . ASN B 1 83 ? 2.445 0.814 11.641 1 95 83 ASN B O 1
ATOM 1450 N N . GLU B 1 84 ? 3.383 -1.282 11.789 1 93.69 84 GLU B N 1
ATOM 1451 C CA . GLU B 1 84 ? 3.057 -1.406 13.211 1 93.69 84 GLU B CA 1
ATOM 1452 C C . GLU B 1 84 ? 3.672 -0.268 14.016 1 93.69 84 GLU B C 1
ATOM 1454 O O . GLU B 1 84 ? 3.049 0.245 14.945 1 93.69 84 GLU B O 1
ATOM 1459 N N . GLY B 1 85 ? 4.848 0.033 13.703 1 95.5 85 GLY B N 1
ATOM 1460 C CA . GLY B 1 85 ? 5.488 1.148 14.383 1 95.5 85 GLY B CA 1
ATOM 1461 C C . GLY B 1 85 ? 4.75 2.461 14.195 1 95.5 85 GLY B C 1
ATOM 1462 O O . GLY B 1 85 ? 4.434 3.145 15.172 1 95.5 85 GLY B O 1
ATOM 1463 N N . LEU B 1 86 ? 4.438 2.777 13.039 1 95.06 86 LEU B N 1
ATOM 1464 C CA . LEU B 1 86 ? 3.713 4.008 12.742 1 95.06 86 LEU B CA 1
ATOM 1465 C C . LEU B 1 86 ? 2.326 3.988 13.375 1 95.06 86 LEU B C 1
ATOM 1467 O O . LEU B 1 86 ? 1.88 4.992 13.938 1 95.06 86 LEU B O 1
ATOM 1471 N N . GLU B 1 87 ? 1.679 2.881 13.164 1 96.12 87 GLU B N 1
ATOM 1472 C CA . GLU B 1 87 ? 0.352 2.75 13.766 1 96.12 87 GLU B CA 1
ATOM 1473 C C . GLU B 1 87 ? 0.391 3.029 15.266 1 96.12 87 GLU B C 1
ATOM 1475 O O . GLU B 1 87 ? -0.466 3.742 15.789 1 96.12 87 GLU B O 1
ATOM 1480 N N . SER B 1 88 ? 1.41 2.482 15.898 1 96.75 88 SER B N 1
ATOM 1481 C CA . SER B 1 88 ? 1.548 2.662 17.344 1 96.75 88 SER B CA 1
ATOM 1482 C C . SER B 1 88 ? 1.763 4.129 17.688 1 96.75 88 SER B C 1
ATOM 1484 O O . SER B 1 88 ? 1.168 4.637 18.656 1 96.75 88 SER B O 1
ATOM 1486 N N . ILE B 1 89 ? 2.525 4.777 17.031 1 95.12 89 ILE B N 1
ATOM 1487 C CA . ILE B 1 89 ? 2.816 6.188 17.266 1 95.12 89 ILE B CA 1
ATOM 1488 C C . ILE B 1 89 ? 1.548 7.012 17.078 1 95.12 89 ILE B C 1
ATOM 1490 O O . ILE B 1 89 ? 1.239 7.891 17.875 1 95.12 89 ILE B O 1
ATOM 1494 N N . LEU B 1 90 ? 0.835 6.734 16.062 1 95.5 90 LEU B N 1
ATOM 1495 C CA . LEU B 1 90 ? -0.388 7.473 15.758 1 95.5 90 LEU B CA 1
ATOM 1496 C C . LEU B 1 90 ? -1.436 7.246 16.844 1 95.5 90 LEU B C 1
ATOM 1498 O O . LEU B 1 90 ? -2.121 8.188 17.25 1 95.5 90 LEU B O 1
ATOM 1502 N N . ARG B 1 91 ? -1.545 6.09 17.25 1 94.94 91 ARG B N 1
ATOM 1503 C CA . ARG B 1 91 ? -2.49 5.789 18.328 1 94.94 91 ARG B CA 1
ATOM 1504 C C . ARG B 1 91 ? -2.15 6.574 19.578 1 94.94 91 ARG B C 1
ATOM 1506 O O . ARG B 1 91 ? -3.043 7.109 20.25 1 94.94 91 ARG B O 1
ATOM 1513 N N . ALA B 1 92 ? -0.928 6.602 19.875 1 94.56 92 ALA B N 1
ATOM 1514 C CA . ALA B 1 92 ? -0.492 7.348 21.047 1 94.56 92 ALA B CA 1
ATOM 1515 C C . ALA B 1 92 ? -0.836 8.828 20.922 1 94.56 92 ALA B C 1
ATOM 1517 O O . ALA B 1 92 ? -1.281 9.453 21.891 1 94.56 92 ALA B O 1
ATOM 1518 N N . PHE B 1 93 ? -0.628 9.32 19.859 1 93.06 93 PHE B N 1
ATOM 1519 C CA . PHE B 1 93 ? -0.933 10.727 19.594 1 93.06 93 PHE B CA 1
ATOM 1520 C C . PHE B 1 93 ? -2.424 10.992 19.75 1 93.06 93 PHE B C 1
ATOM 1522 O O . PHE B 1 93 ? -2.816 12 20.359 1 93.06 93 PHE B O 1
ATOM 1529 N N . ILE B 1 94 ? -3.219 10.164 19.234 1 91.75 94 ILE B N 1
ATOM 1530 C CA . ILE B 1 94 ? -4.672 10.305 19.297 1 91.75 94 ILE B CA 1
ATOM 1531 C C . ILE B 1 94 ? -5.141 10.234 20.75 1 91.75 94 ILE B C 1
ATOM 1533 O O . ILE B 1 94 ? -5.992 11.023 21.172 1 91.75 94 ILE B O 1
ATOM 1537 N N . ASP B 1 95 ? -4.582 9.328 21.406 1 92.56 95 ASP B N 1
ATOM 1538 C CA . ASP B 1 95 ? -4.953 9.164 22.812 1 92.56 95 ASP B CA 1
ATOM 1539 C C . ASP B 1 95 ? -4.578 10.398 23.625 1 92.56 95 ASP B C 1
ATOM 1541 O O . ASP B 1 95 ? -5.32 10.805 24.516 1 92.56 95 ASP B O 1
ATOM 1545 N N . GLN B 1 96 ? -3.527 10.945 23.266 1 91.19 96 GLN B N 1
ATOM 1546 C CA . GLN B 1 96 ? -3.078 12.156 23.938 1 91.19 96 GLN B CA 1
ATOM 1547 C C . GLN B 1 96 ? -4.008 13.328 23.656 1 91.19 96 GLN B C 1
ATOM 1549 O O . GLN B 1 96 ? -4.297 14.133 24.547 1 91.19 96 GLN B O 1
ATOM 1554 N N . GLN B 1 97 ? -4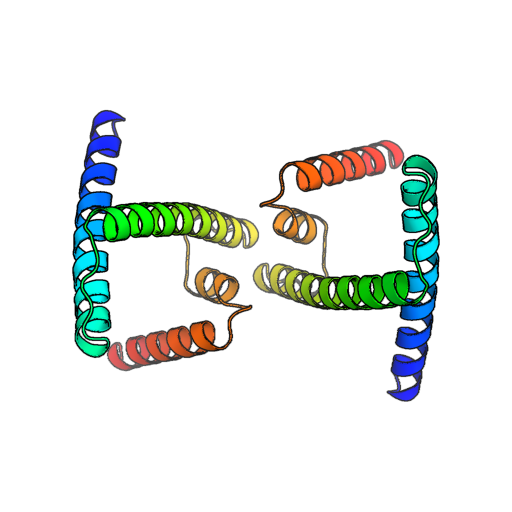.445 13.461 22.469 1 86.62 97 GLN B N 1
ATOM 1555 C CA . GLN B 1 97 ? -5.336 14.547 22.094 1 86.62 97 GLN B CA 1
ATOM 1556 C C . GLN B 1 97 ? -6.703 14.391 22.75 1 86.62 97 GLN B C 1
ATOM 1558 O O . GLN B 1 97 ? -7.324 15.383 23.156 1 86.62 97 GLN B O 1
ATOM 1563 N N . ARG B 1 98 ? -7.172 13.242 22.859 1 84.75 98 ARG B N 1
ATOM 1564 C CA . ARG B 1 98 ? -8.453 12.984 23.5 1 84.75 98 ARG B CA 1
ATOM 1565 C C . ARG B 1 98 ? -8.383 13.266 25 1 84.75 98 ARG B C 1
ATOM 1567 O O . ARG B 1 98 ? -9.352 13.742 25.594 1 84.75 98 ARG B O 1
ATOM 1574 N N . GLY B 1 99 ? -7.312 12.883 25.562 1 77.56 99 GLY B N 1
ATOM 1575 C CA . GLY B 1 99 ? -7.117 13.195 26.969 1 77.56 99 GLY B CA 1
ATOM 1576 C C . GLY B 1 99 ? -7.043 14.68 27.25 1 77.56 99 GLY B C 1
ATOM 1577 O O . GLY B 1 99 ? -7.484 15.148 28.297 1 77.56 99 GLY B O 1
ATOM 1578 N N . GLU B 1 100 ? -6.539 15.367 26.328 1 76.25 100 GLU B N 1
ATOM 1579 C CA . GLU B 1 100 ? -6.414 16.812 26.516 1 76.25 100 GLU B CA 1
ATOM 1580 C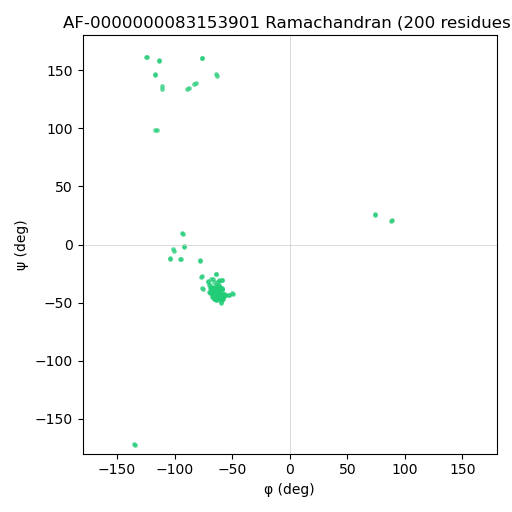 C . GLU B 1 100 ? -7.758 17.5 26.328 1 76.25 100 GLU B C 1
ATOM 1582 O O . GLU B 1 100 ? -7.969 18.609 26.844 1 76.25 100 GLU B O 1
ATOM 1587 N N . GLU B 1 101 ? -8.57 16.984 25.594 1 71.5 101 GLU B N 1
ATOM 1588 C CA . GLU B 1 101 ? -9.883 17.578 25.375 1 71.5 101 GLU B CA 1
ATOM 1589 C C . GLU B 1 101 ? -10.82 17.297 26.547 1 71.5 101 GLU B C 1
ATOM 1591 O O . GLU B 1 101 ? -11.82 18 26.719 1 71.5 101 GLU B O 1
ATOM 1596 N N . THR B 1 102 ? -10.531 16.422 27.438 1 65.69 102 THR B N 1
ATOM 1597 C CA . THR B 1 102 ? -11.32 16.234 28.656 1 65.69 102 THR B CA 1
ATOM 1598 C C . THR B 1 102 ? -10.758 17.047 29.812 1 65.69 102 THR B C 1
ATOM 1600 O O . THR B 1 102 ? -9.539 17.172 29.953 1 65.69 102 THR B O 1
#

InterPro domains:
  IPR009072 Histone-fold [G3DSA:1.10.20.10] (4-92)
  IPR009072 Histone-fold [SSF47113] (21-83)
  IPR029003 CENP-S/Mhf1 [PF15630] (11-86)

Foldseek 3Di:
DDPVVVVVVVVVVLVVLLVVLQVVVVVVVVVVVDDDDSVNSVVVSVVVVVVVVVLVVQQCVQCVVVVHRDGDPVSVLVVCVVPPVVNVVSVVVVVVVVVVVD/DDPVVVVVVVVVVLVVLLVVLQVVVVVVVVVVVDDDDSVRSVVVSVVVVVVVVVLVVQQCVQCVVVVHRDGDDVSVLVVCVVPPVVNVVSVVVVVVVVVVVD

Sequence (204 aa):
MDQNEEVGLEERLKSALWLAIGKIVDEETLKLGINATPQFIGALTEMVWTQIETVSQDLESFAKHAGRSTINVADVMLLARRNEGLESILRAFIDQQRGEETMDQNEEVGLEERLKSALWLAIGKIVDEETLKLGINATPQFIGALTEMVWTQIETVSQDLESFAKHAGRSTINVADVMLLARRNEGLESILRAFIDQQRGEET

Organism: NCBI:txid41062

Solvent-accessible surface area (backbone atoms only — not comparable to full-atom values): 11355 Å² total; per-residue (Å²): 129,57,68,68,57,50,52,51,51,51,52,52,51,50,50,53,46,42,51,52,50,45,53,54,51,49,58,55,25,59,75,70,73,50,81,80,50,69,65,55,49,51,53,48,39,54,51,49,49,53,48,50,54,51,49,52,52,50,35,53,50,43,18,46,65,49,73,36,93,58,76,52,68,70,36,54,50,58,70,28,65,85,34,67,69,58,38,50,54,51,50,51,52,50,53,51,54,56,59,68,73,105,128,55,69,70,56,51,52,52,50,51,52,51,50,50,50,52,46,42,52,54,49,46,54,54,50,50,59,54,24,59,76,70,74,48,81,81,52,71,65,55,48,51,53,51,39,52,52,50,50,53,48,50,53,52,50,52,51,50,34,51,50,44,17,46,65,48,72,37,94,60,76,51,69,69,34,54,50,60,72,27,65,84,35,67,69,57,37,52,54,51,51,52,53,51,53,50,54,56,55,66,73,100

pLDDT: mean 94.3, std 6.48, range [64.31, 98.62]

Secondary structure (DSSP, 8-state):
--HHHHHHHHHHHHHHHHHHHHHHHHHHHHHHT----HHHHHHHHHHHHHHHHHHHHHHHHHHHHTT-SS--HHHHHHHTTT-HHHHHHHHHHHHHHHHHH-/--HHHHHHHHHHHHHHHHHHHHHHHHHHHHHHT----HHHHHHHHHHHHHHHHHHHHHHHHHHHHTT-SS--HHHHHHHTTT-HHHHHHHHHHHHHHHHHH-

Radius of gyration: 23.15 Å; Cα contacts (8 Å, |Δi|>4): 102; chains: 2; bounding box: 57×61×53 Å